Protein AF-A0A968NNK3-F1 (afdb_monomer)

Solvent-accessible surface area (backbone atoms only — not comparable to full-atom values): 19552 Å² total; per-residue (Å²): 144,83,96,78,86,86,84,76,64,91,47,61,48,75,51,93,44,88,44,56,94,57,36,50,65,54,52,54,59,21,48,76,66,76,40,70,51,42,51,40,62,39,56,88,63,54,73,69,54,42,48,52,38,50,62,58,55,70,72,47,100,70,55,71,49,21,30,34,39,34,16,79,36,53,31,55,74,68,54,50,52,56,44,57,78,73,51,76,62,65,39,44,46,30,34,25,42,41,42,57,57,74,83,49,64,84,70,52,89,74,54,83,96,64,49,76,40,84,52,66,64,54,43,38,59,76,67,69,44,90,82,79,95,48,69,58,58,56,59,72,68,37,78,62,58,41,77,44,82,58,62,56,88,54,44,70,60,53,36,60,67,40,44,78,66,62,75,50,103,64,78,34,36,37,38,30,56,32,70,50,64,48,59,70,58,50,41,70,50,39,66,87,34,25,34,33,42,35,48,59,26,77,48,31,84,76,48,65,14,49,28,42,37,27,70,40,93,56,49,48,75,68,54,56,49,51,54,45,55,62,46,44,74,23,20,47,68,44,83,47,62,67,91,46,48,36,53,43,40,15,42,57,47,46,33,62,58,58,52,51,52,49,33,52,53,46,15,50,53,34,34,78,72,70,40,59,64,73,59,16,44,51,52,27,47,51,51,53,53,53,50,53,50,49,42,68,75,69,67,54,56,69,69,55,57,53,51,77,68,40,51,90,92,33,72,52,47,58,51,48,52,51,40,60,74,67,40,47,69,56,55,55,54,50,50,27,52,52,40,17,54,50,38,56,61,70,46,108

Nearest PDB structures (foldseek):
  5uax-assembly1_E  TM=9.343E-01  e=3.136E-21  Homo sapiens
  5uax-assembly1_C  TM=8.216E-01  e=1.739E-21  Homo sapiens
  6xp0-assembly1_A-2  TM=8.115E-01  e=1.640E-21  Homo sapiens
  5bsh-assembly1_D  TM=7.660E-01  e=2.084E-22  Medicago truncatula
  6xp2-assembly1_A  TM=8.196E-01  e=2.787E-21  Homo sapiens

Mean predicted aligned error: 13.86 Å

Structure (mmCIF, N/CA/C/O backbone):
data_AF-A0A968NNK3-F1
#
_entry.id   AF-A0A968NNK3-F1
#
loop_
_atom_site.group_PDB
_atom_site.id
_atom_site.type_symbol
_atom_site.label_atom_id
_atom_site.label_alt_id
_atom_site.label_comp_id
_atom_site.label_asym_id
_atom_site.label_entity_id
_atom_site.label_seq_id
_atom_site.pdbx_PDB_ins_code
_atom_site.Cartn_x
_atom_site.Cartn_y
_atom_site.Cartn_z
_atom_site.occupancy
_atom_site.B_iso_or_equiv
_atom_site.auth_seq_id
_atom_site.auth_comp_id
_atom_site.auth_asym_id
_atom_site.auth_atom_id
_atom_site.pdbx_PDB_model_num
ATOM 1 N N . ILE A 1 1 ? 28.284 5.902 23.904 1.00 40.62 1 ILE A N 1
ATOM 2 C CA . ILE A 1 1 ? 29.354 6.919 23.773 1.00 40.62 1 ILE A CA 1
ATOM 3 C C . ILE A 1 1 ? 30.675 6.178 23.595 1.00 40.62 1 ILE A C 1
ATOM 5 O O . ILE A 1 1 ? 31.114 5.526 24.528 1.00 40.62 1 ILE A O 1
ATOM 9 N N . ASN A 1 2 ? 31.228 6.228 22.380 1.00 21.89 2 ASN A N 1
ATOM 10 C CA . ASN A 1 2 ? 32.635 5.996 22.031 1.00 21.89 2 ASN A CA 1
ATOM 11 C C . ASN A 1 2 ? 32.892 6.848 20.755 1.00 21.89 2 ASN A C 1
ATOM 13 O O . ASN A 1 2 ? 32.140 6.656 19.797 1.00 21.89 2 ASN A O 1
ATOM 17 N N . PRO A 1 3 ? 33.796 7.854 20.742 1.00 29.50 3 PRO A N 1
ATOM 18 C CA . PRO A 1 3 ? 33.755 8.966 19.783 1.00 29.50 3 PRO A CA 1
ATOM 19 C C . PRO A 1 3 ? 34.922 8.972 18.774 1.00 29.50 3 PRO A C 1
ATOM 21 O O . PRO A 1 3 ? 35.596 9.988 18.616 1.00 29.50 3 PRO A O 1
ATOM 24 N N . ALA A 1 4 ? 35.173 7.867 18.068 1.00 27.84 4 ALA A N 1
ATOM 25 C CA . ALA A 1 4 ? 36.221 7.829 17.047 1.00 27.84 4 ALA A CA 1
ATOM 26 C C . ALA A 1 4 ? 35.815 7.026 15.798 1.00 27.84 4 ALA A C 1
ATOM 28 O O . ALA A 1 4 ? 35.504 5.843 15.880 1.00 27.84 4 ALA A O 1
ATOM 29 N N . CYS A 1 5 ? 35.936 7.705 14.653 1.00 22.19 5 CYS A N 1
ATOM 30 C CA . CYS A 1 5 ? 35.804 7.277 13.253 1.00 22.19 5 CYS A CA 1
ATOM 31 C C . CYS A 1 5 ? 34.410 7.363 12.578 1.00 22.19 5 CYS A C 1
ATOM 33 O O . CYS A 1 5 ? 33.400 7.011 13.186 1.00 22.19 5 CYS A O 1
ATOM 35 N N . PRO A 1 6 ? 34.346 7.915 11.344 1.00 25.28 6 PRO A N 1
ATOM 36 C CA . PRO A 1 6 ? 33.222 8.708 10.866 1.00 25.28 6 PRO A CA 1
ATOM 37 C C . PRO A 1 6 ? 32.216 7.926 10.018 1.00 25.28 6 PRO A C 1
ATOM 39 O O . PRO A 1 6 ? 32.514 6.941 9.351 1.00 25.28 6 PRO A O 1
ATOM 42 N N . LYS A 1 7 ? 31.000 8.453 10.066 1.00 26.53 7 LYS A N 1
ATOM 43 C CA . LYS A 1 7 ? 29.799 8.052 9.346 1.00 26.53 7 LYS A CA 1
ATOM 44 C C . LYS A 1 7 ? 29.948 8.252 7.822 1.00 26.53 7 LYS A C 1
ATOM 46 O O . LYS A 1 7 ? 30.505 9.265 7.409 1.00 26.53 7 LYS A O 1
ATOM 51 N N . THR A 1 8 ? 29.329 7.334 7.061 1.00 27.94 8 THR A N 1
ATOM 52 C CA . THR A 1 8 ? 28.586 7.554 5.789 1.00 27.94 8 THR A CA 1
ATOM 53 C C . THR A 1 8 ? 29.369 7.883 4.499 1.00 27.94 8 THR A C 1
ATOM 55 O O . THR A 1 8 ? 29.891 8.982 4.409 1.00 27.94 8 THR A O 1
ATOM 58 N N . VAL A 1 9 ? 29.367 6.938 3.523 1.00 31.12 9 VAL A N 1
ATOM 59 C CA . VAL A 1 9 ? 29.905 6.929 2.125 1.00 31.12 9 VAL A CA 1
ATOM 60 C C . VAL A 1 9 ? 31.316 7.486 1.953 1.00 31.12 9 VAL A C 1
ATOM 62 O O . VAL A 1 9 ? 31.703 8.492 2.531 1.00 31.12 9 VAL A O 1
ATOM 65 N N . LYS A 1 10 ? 32.125 6.863 1.092 1.00 33.56 10 LYS A N 1
ATOM 66 C CA . LYS A 1 10 ? 33.311 7.538 0.548 1.00 33.56 10 LYS A CA 1
ATOM 67 C C . LYS A 1 10 ? 32.875 8.679 -0.394 1.00 33.56 10 LYS A C 1
ATOM 69 O O . LYS A 1 10 ? 33.258 8.714 -1.550 1.00 33.56 10 LYS A O 1
ATOM 74 N N . SER A 1 11 ? 32.136 9.663 0.123 1.00 37.84 11 SER A N 1
ATOM 75 C CA . SER A 1 11 ? 32.401 11.048 -0.216 1.00 37.84 11 SER A CA 1
ATOM 76 C C . SER A 1 11 ? 33.787 11.265 0.352 1.00 37.84 11 SER A C 1
ATOM 78 O O . SER A 1 11 ? 33.983 11.260 1.571 1.00 37.84 11 SER A O 1
ATOM 80 N N . SER A 1 12 ? 34.788 11.313 -0.505 1.00 39.72 12 SER A N 1
ATOM 81 C CA . SER A 1 12 ? 36.163 11.401 -0.042 1.00 39.72 12 SER A CA 1
ATOM 82 C C . SER A 1 12 ? 36.528 12.815 0.450 1.00 39.72 12 SER A C 1
ATOM 84 O O . SER A 1 12 ? 37.618 13.029 0.975 1.00 39.72 12 SER A O 1
ATOM 86 N N . GLY A 1 13 ? 35.528 13.700 0.543 1.00 39.19 13 GLY A N 1
ATOM 87 C CA . GLY A 1 13 ? 35.132 14.179 1.864 1.00 39.19 13 GLY A CA 1
ATOM 88 C C . GLY A 1 13 ? 33.863 15.032 1.894 1.00 39.19 13 GLY A C 1
ATOM 89 O O . GLY A 1 13 ? 33.482 15.708 0.942 1.00 39.19 13 GLY A O 1
ATOM 90 N N . LEU A 1 14 ? 33.167 14.942 3.024 1.00 41.00 14 LEU A N 1
ATOM 91 C CA . LEU A 1 14 ? 31.930 15.664 3.288 1.00 41.00 14 LEU A CA 1
ATOM 92 C C . LEU A 1 14 ? 32.297 17.014 3.912 1.00 41.00 14 LEU A C 1
ATOM 94 O O . LEU A 1 14 ? 32.758 17.075 5.057 1.00 41.00 14 LEU A O 1
ATOM 98 N N . ILE A 1 15 ? 32.130 18.102 3.163 1.00 49.56 15 ILE A N 1
ATOM 99 C CA . ILE A 1 15 ? 32.524 19.433 3.629 1.00 49.56 15 ILE A CA 1
ATOM 100 C C . ILE A 1 15 ? 31.329 20.097 4.314 1.00 49.56 15 ILE A C 1
ATOM 102 O O . ILE A 1 15 ? 30.439 20.667 3.689 1.00 49.56 15 ILE A O 1
ATOM 106 N N . TRP A 1 16 ? 31.319 20.030 5.645 1.00 46.62 16 TRP A N 1
ATOM 107 C CA . TRP A 1 16 ? 30.311 20.644 6.519 1.00 46.62 16 TRP A CA 1
ATOM 108 C C . TRP A 1 16 ? 30.547 22.141 6.730 1.00 46.62 16 TRP A C 1
ATOM 110 O O . TRP A 1 16 ? 30.654 22.616 7.863 1.00 46.62 16 TRP A O 1
ATOM 120 N N . GLN A 1 17 ? 30.710 22.904 5.658 1.00 51.09 17 GLN A N 1
ATOM 121 C CA . GLN A 1 17 ? 31.063 24.313 5.771 1.00 51.09 17 GLN A CA 1
ATOM 122 C C . GLN A 1 17 ? 30.188 25.136 4.836 1.00 51.09 17 GLN A C 1
ATOM 124 O O . GLN A 1 17 ? 29.740 24.651 3.811 1.00 51.09 17 GLN A O 1
ATOM 129 N N . THR A 1 18 ? 29.857 26.355 5.248 1.00 53.97 18 THR A N 1
ATOM 130 C CA . THR A 1 18 ? 28.818 27.172 4.605 1.00 53.97 18 THR A CA 1
ATOM 131 C C . THR A 1 18 ? 29.392 28.356 3.834 1.00 53.97 18 THR A C 1
ATOM 133 O O . THR A 1 18 ? 28.639 29.168 3.325 1.00 53.97 18 THR A O 1
ATOM 136 N N . THR A 1 19 ? 30.716 28.511 3.761 1.00 64.38 19 THR A N 1
ATOM 137 C CA . THR A 1 19 ? 31.353 29.649 3.082 1.00 64.38 19 THR A CA 1
ATOM 138 C C . THR A 1 19 ? 32.520 29.189 2.223 1.00 64.38 19 THR A C 1
ATOM 140 O O . THR A 1 19 ? 33.225 28.246 2.583 1.00 64.38 19 THR A O 1
ATOM 143 N N . ALA A 1 20 ? 32.770 29.891 1.118 1.00 68.69 20 ALA A N 1
ATOM 144 C CA . ALA A 1 20 ? 33.836 29.554 0.174 1.00 68.69 20 ALA A CA 1
ATOM 145 C C . ALA A 1 20 ? 35.222 29.519 0.837 1.00 68.69 20 ALA A C 1
ATOM 147 O O . ALA A 1 20 ? 35.984 28.581 0.628 1.00 68.69 20 ALA A O 1
ATOM 148 N N . ALA A 1 21 ? 35.495 30.473 1.735 1.00 75.31 21 ALA A N 1
ATOM 149 C CA . ALA A 1 21 ? 36.738 30.554 2.510 1.00 75.31 21 ALA A CA 1
ATOM 150 C C . ALA A 1 21 ? 37.025 29.310 3.368 1.00 75.31 21 ALA A C 1
ATOM 152 O O . ALA A 1 21 ? 38.157 29.091 3.787 1.00 75.31 21 ALA A O 1
ATOM 153 N N . LYS A 1 22 ? 35.990 28.523 3.664 1.00 74.38 22 LYS A N 1
ATOM 154 C CA . LYS A 1 22 ? 36.093 27.281 4.417 1.00 74.38 22 LYS A CA 1
ATOM 155 C C . LYS A 1 22 ? 36.071 26.080 3.457 1.00 74.38 22 LYS A C 1
ATOM 157 O O . LYS A 1 22 ? 36.968 25.246 3.515 1.00 74.38 22 LYS A O 1
ATOM 162 N N . ILE A 1 23 ? 35.113 26.046 2.523 1.00 77.81 23 ILE A N 1
ATOM 163 C CA . ILE A 1 23 ? 34.898 24.902 1.626 1.00 77.81 23 ILE A CA 1
ATOM 164 C C . ILE A 1 23 ? 36.066 24.668 0.664 1.00 77.81 23 ILE A C 1
ATOM 166 O O . ILE A 1 23 ? 36.483 23.527 0.490 1.00 77.81 23 ILE A O 1
ATOM 170 N N . ILE A 1 24 ? 36.591 25.724 0.040 1.00 84.38 24 ILE A N 1
ATOM 171 C CA . ILE A 1 24 ? 37.591 25.602 -1.030 1.00 84.38 24 ILE A CA 1
ATOM 172 C C . ILE A 1 24 ? 38.860 24.867 -0.558 1.00 84.38 24 ILE A C 1
ATOM 174 O O . ILE A 1 24 ? 39.210 23.873 -1.196 1.00 84.38 24 ILE A O 1
ATOM 178 N N . PRO A 1 25 ? 39.492 25.239 0.577 1.00 83.25 25 PRO A N 1
ATOM 179 C CA . PRO A 1 25 ? 40.659 24.515 1.088 1.00 83.25 25 PRO A CA 1
ATOM 180 C C . PRO A 1 25 ? 40.419 23.018 1.333 1.00 83.25 25 PRO A C 1
ATOM 182 O O . PRO A 1 25 ? 41.324 22.199 1.165 1.00 83.25 25 PRO A O 1
ATOM 185 N N . GLU A 1 26 ? 39.206 22.638 1.738 1.00 79.19 26 GLU A N 1
ATOM 186 C CA . GLU A 1 26 ? 38.859 21.232 1.946 1.00 79.19 26 GLU A CA 1
ATOM 187 C C . GLU A 1 26 ? 38.667 20.494 0.613 1.00 79.19 26 GLU A C 1
ATOM 189 O O . GLU A 1 26 ? 39.157 19.372 0.486 1.00 79.19 26 GLU A O 1
ATOM 194 N N . ILE A 1 27 ? 38.053 21.121 -0.403 1.00 80.38 27 ILE A N 1
ATOM 195 C CA . ILE A 1 27 ? 37.960 20.540 -1.756 1.00 80.38 27 ILE A CA 1
ATOM 196 C C . ILE A 1 27 ? 39.362 20.323 -2.331 1.00 80.38 27 ILE A C 1
ATOM 198 O O . ILE A 1 27 ? 39.657 19.234 -2.811 1.00 80.38 27 ILE A O 1
ATOM 202 N N . GLU A 1 28 ? 40.254 21.310 -2.238 1.00 84.94 28 GLU A N 1
ATOM 203 C CA . GLU A 1 28 ? 41.634 21.202 -2.735 1.00 84.94 28 GLU A CA 1
ATOM 204 C C . GLU A 1 28 ? 42.403 20.061 -2.054 1.00 84.94 28 GLU A C 1
ATOM 206 O O . GLU A 1 28 ? 43.077 19.262 -2.708 1.00 84.94 28 GLU A O 1
ATOM 211 N N . LYS A 1 29 ? 42.250 19.924 -0.734 1.00 81.06 29 LYS A N 1
ATOM 212 C CA . LYS A 1 29 ? 42.847 18.830 0.041 1.00 81.06 29 LYS A CA 1
ATOM 213 C C . LYS A 1 29 ? 42.298 17.458 -0.351 1.00 81.06 29 LYS A C 1
ATOM 215 O O . LYS A 1 29 ? 43.014 16.463 -0.248 1.00 81.06 29 LYS A O 1
ATOM 220 N N . MET A 1 30 ? 41.031 17.389 -0.742 1.00 77.44 30 MET A N 1
ATOM 221 C CA . MET A 1 30 ? 40.383 16.164 -1.208 1.00 77.44 30 MET A CA 1
ATOM 222 C C . MET A 1 30 ? 40.789 15.838 -2.648 1.00 77.44 30 MET A C 1
ATOM 224 O O . MET A 1 30 ? 41.120 14.692 -2.936 1.00 77.44 30 MET A O 1
ATOM 228 N N . LEU A 1 31 ? 40.889 16.830 -3.532 1.00 77.75 31 LEU A N 1
ATOM 229 C CA . LEU A 1 31 ? 41.445 16.653 -4.877 1.00 77.75 31 LEU A CA 1
ATOM 230 C C . LEU A 1 31 ? 42.868 16.080 -4.824 1.00 77.75 31 LEU A C 1
ATOM 232 O O . LEU A 1 31 ? 43.176 15.147 -5.556 1.00 77.75 31 LEU A O 1
ATOM 236 N N . ALA A 1 32 ? 43.698 16.533 -3.878 1.00 80.75 32 ALA A N 1
ATOM 237 C CA . ALA A 1 32 ? 45.035 15.978 -3.639 1.00 80.75 32 ALA A CA 1
ATOM 238 C C . ALA A 1 32 ? 45.048 14.513 -3.138 1.00 80.75 32 ALA A C 1
ATOM 240 O O . ALA A 1 32 ? 46.116 13.923 -2.984 1.00 80.75 32 ALA A O 1
ATOM 241 N N . LYS A 1 33 ? 43.876 13.935 -2.845 1.00 76.31 33 LYS A N 1
ATOM 242 C CA . LYS A 1 33 ? 43.663 12.536 -2.440 1.00 76.31 33 LYS A CA 1
ATOM 243 C C . LYS A 1 33 ? 42.840 11.751 -3.469 1.00 76.31 33 LYS A C 1
ATOM 245 O O . LYS A 1 33 ? 42.176 10.787 -3.093 1.00 76.31 33 LYS A O 1
ATOM 250 N N . ASP A 1 34 ? 42.834 12.200 -4.724 1.00 74.19 34 ASP A N 1
ATOM 251 C CA . ASP A 1 34 ? 42.139 11.564 -5.852 1.00 74.19 34 ASP A CA 1
ATOM 252 C C . ASP A 1 34 ? 40.612 11.451 -5.669 1.00 74.19 34 ASP A C 1
ATOM 254 O O . ASP A 1 34 ? 39.960 10.532 -6.163 1.00 74.19 34 ASP A O 1
ATOM 258 N N . CYS A 1 35 ? 40.015 12.395 -4.937 1.00 66.94 35 CYS A N 1
ATOM 259 C CA . CYS A 1 35 ? 38.564 12.480 -4.782 1.00 66.94 35 CYS A CA 1
ATOM 260 C C . CYS A 1 35 ? 37.926 13.050 -6.051 1.00 66.94 35 CYS A C 1
ATOM 262 O O . CYS A 1 35 ? 38.332 14.116 -6.507 1.00 66.94 35 CYS A O 1
ATOM 264 N N . THR A 1 36 ? 36.895 12.386 -6.574 1.00 68.88 36 THR A N 1
ATOM 265 C CA . THR A 1 36 ? 36.268 12.767 -7.851 1.00 68.88 36 THR A CA 1
ATOM 266 C C . THR A 1 36 ? 34.863 13.346 -7.717 1.00 68.88 36 THR A C 1
ATOM 268 O O . THR A 1 36 ? 34.407 13.991 -8.654 1.00 68.88 36 THR A O 1
ATOM 271 N N . VAL A 1 37 ? 34.185 13.159 -6.577 1.00 73.50 37 VAL A N 1
ATOM 272 C CA . VAL A 1 37 ? 32.818 13.655 -6.333 1.00 73.50 37 VAL A CA 1
ATOM 273 C C . VAL A 1 37 ? 32.740 14.400 -5.001 1.00 73.50 37 VAL A C 1
ATOM 275 O O . VAL A 1 37 ? 33.250 13.932 -3.979 1.00 73.50 37 VAL A O 1
ATOM 278 N N . PHE A 1 38 ? 32.068 15.553 -5.006 1.00 77.25 38 PHE A N 1
ATOM 279 C CA . PHE A 1 38 ? 31.980 16.475 -3.876 1.00 77.25 38 PHE A CA 1
ATOM 280 C C . PHE A 1 38 ? 30.526 16.776 -3.527 1.00 77.25 38 PHE A C 1
ATOM 282 O O . PHE A 1 38 ? 29.784 17.313 -4.346 1.00 77.25 38 PHE A O 1
ATOM 289 N N . LYS A 1 39 ? 30.126 16.476 -2.287 1.00 79.06 39 LYS A N 1
ATOM 290 C CA . LYS A 1 39 ? 28.801 16.823 -1.757 1.00 79.06 39 LYS A CA 1
ATOM 291 C C . LYS A 1 39 ? 28.866 18.152 -1.014 1.00 79.06 39 LYS A C 1
ATOM 293 O O . LYS A 1 39 ? 29.615 18.289 -0.044 1.00 79.06 39 LYS A O 1
ATOM 298 N N . ILE A 1 40 ? 28.080 19.122 -1.471 1.00 80.81 40 ILE A N 1
ATOM 299 C CA . ILE A 1 40 ? 28.128 20.516 -1.029 1.00 80.81 40 ILE A CA 1
ATOM 300 C C . ILE A 1 40 ? 26.757 20.917 -0.510 1.00 80.81 40 ILE A C 1
ATOM 302 O O . ILE A 1 40 ? 25.752 20.782 -1.204 1.00 80.81 40 ILE A O 1
ATOM 306 N N . LYS A 1 41 ? 26.726 21.423 0.725 1.00 75.69 41 LYS A N 1
ATOM 307 C CA . LYS A 1 41 ? 25.497 21.943 1.320 1.00 75.69 41 LYS A CA 1
ATOM 308 C C . LYS A 1 41 ? 25.229 23.359 0.844 1.00 75.69 41 LYS A C 1
ATOM 310 O O . LYS A 1 41 ? 26.075 24.234 1.011 1.00 75.69 41 LYS A O 1
ATOM 315 N N . ILE A 1 42 ? 24.024 23.573 0.349 1.00 76.19 42 ILE A N 1
ATOM 316 C CA . ILE A 1 42 ? 23.479 24.872 -0.055 1.00 76.19 42 ILE A CA 1
ATOM 317 C C . ILE A 1 42 ? 22.207 25.145 0.749 1.00 76.19 42 ILE A C 1
ATOM 319 O O . ILE A 1 42 ? 21.718 24.269 1.469 1.00 76.19 42 ILE A O 1
ATOM 323 N N . GLY A 1 43 ? 21.689 26.371 0.707 1.00 70.81 43 GLY A N 1
ATOM 324 C CA . GLY A 1 43 ? 20.381 26.648 1.290 1.00 70.81 43 GLY A CA 1
ATOM 325 C C . GLY A 1 43 ? 20.354 26.986 2.773 1.00 70.81 43 GLY A C 1
ATOM 326 O O . GLY A 1 43 ? 19.293 27.168 3.371 1.00 70.81 43 GLY A O 1
ATOM 327 N N . ARG A 1 44 ? 21.532 27.074 3.393 1.00 66.81 44 ARG A N 1
ATOM 328 C CA . ARG A 1 44 ? 21.697 27.595 4.760 1.00 66.81 44 ARG A CA 1
ATOM 329 C C . ARG A 1 44 ? 21.922 29.106 4.794 1.00 66.81 44 ARG A C 1
ATOM 331 O O . ARG A 1 44 ? 21.996 29.679 5.879 1.00 66.81 44 ARG A O 1
ATOM 338 N N . GLN A 1 45 ? 22.084 29.718 3.627 1.00 69.00 45 GLN A N 1
ATOM 339 C CA . GLN A 1 45 ? 22.363 31.133 3.419 1.00 69.00 45 GLN A CA 1
ATOM 340 C C . GLN A 1 45 ? 21.337 31.727 2.451 1.00 69.00 45 GLN A C 1
ATOM 342 O O . GLN A 1 45 ? 20.295 31.125 2.184 1.00 69.00 45 GLN A O 1
ATOM 347 N N . SER A 1 46 ? 21.588 32.936 1.955 1.00 82.38 46 SER A N 1
ATOM 348 C CA . SER A 1 46 ? 20.786 33.478 0.867 1.00 82.38 46 SER A CA 1
ATOM 349 C C . SER A 1 46 ? 21.094 32.760 -0.452 1.00 82.38 46 SER A C 1
ATOM 351 O O . SER A 1 46 ? 22.232 32.388 -0.725 1.00 82.38 46 SER A O 1
ATOM 353 N N . LEU A 1 47 ? 20.090 32.658 -1.329 1.00 83.31 47 LEU A N 1
ATOM 354 C CA . LEU A 1 47 ? 20.245 32.120 -2.688 1.00 83.31 47 LEU A CA 1
ATOM 355 C C . LEU A 1 47 ? 21.419 32.767 -3.449 1.00 83.31 47 LEU A C 1
ATOM 357 O O . LEU A 1 47 ? 22.134 32.103 -4.193 1.00 83.31 47 LEU A O 1
ATOM 361 N N . ARG A 1 48 ? 21.638 34.072 -3.243 1.00 87.25 48 ARG A N 1
ATOM 362 C CA . ARG A 1 48 ? 22.751 34.816 -3.844 1.00 87.25 48 ARG A CA 1
ATOM 363 C C . ARG A 1 48 ? 24.109 34.289 -3.377 1.00 87.25 48 ARG A C 1
ATOM 365 O O . ARG A 1 48 ? 25.027 34.197 -4.185 1.00 87.25 48 ARG A O 1
ATOM 372 N N . GLU A 1 49 ? 24.237 33.981 -2.092 1.00 84.31 49 GLU A N 1
ATOM 373 C CA . GLU A 1 49 ? 25.467 33.435 -1.520 1.00 84.31 49 GLU A CA 1
ATOM 374 C C . GLU A 1 49 ? 25.704 31.996 -1.981 1.00 84.31 49 GLU A C 1
ATOM 376 O O . GLU A 1 49 ? 26.836 31.663 -2.311 1.00 84.31 49 GLU A O 1
ATOM 381 N N . ASP A 1 50 ? 24.653 31.181 -2.101 1.00 86.06 50 ASP A N 1
ATOM 382 C CA . ASP A 1 50 ? 24.762 29.818 -2.634 1.00 86.06 50 ASP A CA 1
ATOM 383 C C . ASP A 1 50 ? 25.234 29.815 -4.104 1.00 86.06 50 ASP A C 1
ATOM 385 O O . ASP A 1 50 ? 26.108 29.029 -4.478 1.00 86.06 50 ASP A O 1
ATOM 389 N N . ILE A 1 51 ? 24.706 30.720 -4.942 1.00 89.00 51 ILE A N 1
ATOM 390 C CA . ILE A 1 51 ? 25.140 30.884 -6.345 1.00 89.00 51 ILE A CA 1
ATOM 391 C C . ILE A 1 51 ? 26.610 31.308 -6.409 1.00 89.00 51 ILE A C 1
ATOM 393 O O . ILE A 1 51 ? 27.388 30.771 -7.199 1.00 89.00 51 ILE A O 1
ATOM 397 N N . GLU A 1 52 ? 26.999 32.285 -5.592 1.00 88.81 52 GLU A N 1
ATOM 398 C CA . GLU A 1 52 ? 28.370 32.791 -5.569 1.00 88.81 52 GLU A CA 1
ATOM 399 C C . GLU A 1 52 ? 29.352 31.727 -5.063 1.00 88.81 52 GLU A C 1
ATOM 401 O O . GLU A 1 52 ? 30.420 31.540 -5.642 1.00 88.81 52 GLU A O 1
ATOM 406 N N . LEU A 1 53 ? 28.958 30.966 -4.041 1.00 86.69 53 LEU A N 1
ATOM 407 C CA . LEU A 1 53 ? 29.707 29.822 -3.543 1.00 86.69 53 LEU A CA 1
ATOM 408 C C . LEU A 1 53 ? 29.949 28.797 -4.657 1.00 86.69 53 LEU A C 1
ATOM 410 O O . LEU A 1 53 ? 31.098 28.424 -4.898 1.00 86.69 53 LEU A O 1
ATOM 414 N N . PHE A 1 54 ? 28.896 28.391 -5.373 1.00 89.56 54 PHE A N 1
ATOM 415 C CA . PHE A 1 54 ? 29.015 27.433 -6.473 1.00 89.56 54 PHE A CA 1
ATOM 416 C C . PHE A 1 54 ? 29.954 27.937 -7.575 1.00 89.56 54 PHE A C 1
ATOM 418 O O . PHE A 1 54 ? 30.854 27.214 -8.000 1.00 89.56 54 PHE A O 1
ATOM 425 N N . ARG A 1 55 ? 29.820 29.207 -7.982 1.00 91.25 55 ARG A N 1
ATOM 426 C CA . ARG A 1 55 ? 30.695 29.839 -8.987 1.00 91.25 55 ARG A CA 1
ATOM 427 C C . ARG A 1 55 ? 32.162 29.861 -8.582 1.00 91.25 55 ARG A C 1
ATOM 429 O O . ARG A 1 55 ? 33.029 29.815 -9.451 1.00 91.25 55 ARG A O 1
ATOM 436 N N . GLN A 1 56 ? 32.453 29.970 -7.291 1.00 89.75 56 GLN A N 1
ATOM 437 C CA . GLN A 1 56 ? 33.825 29.914 -6.796 1.00 89.75 56 GLN A CA 1
ATOM 438 C C . GLN A 1 56 ? 34.358 28.479 -6.768 1.00 89.75 56 GLN A C 1
ATOM 440 O O . GLN A 1 56 ? 35.516 28.268 -7.115 1.00 89.75 56 GLN A O 1
ATOM 445 N N . ILE A 1 57 ? 33.520 27.497 -6.427 1.00 88.69 57 ILE A N 1
ATOM 446 C CA . ILE A 1 57 ? 33.892 26.075 -6.412 1.00 88.69 57 ILE A CA 1
ATOM 447 C C . ILE A 1 57 ? 34.247 25.570 -7.814 1.00 88.69 57 ILE A C 1
ATOM 449 O O . ILE A 1 57 ? 35.284 24.936 -7.975 1.00 88.69 57 ILE A O 1
ATOM 453 N N . ILE A 1 58 ? 33.450 25.888 -8.839 1.00 90.62 58 ILE A N 1
ATOM 454 C CA . ILE A 1 58 ? 33.695 25.406 -10.214 1.00 90.62 58 ILE A CA 1
ATOM 455 C C . ILE A 1 58 ? 34.942 26.014 -10.881 1.00 90.62 58 ILE A C 1
ATOM 457 O O . ILE A 1 58 ? 35.284 25.642 -11.997 1.00 90.62 58 ILE A O 1
ATOM 461 N N . ARG A 1 59 ? 35.640 26.950 -10.219 1.00 91.56 59 ARG A N 1
ATOM 462 C CA . ARG A 1 59 ? 36.966 27.427 -10.660 1.00 91.56 59 ARG A CA 1
ATOM 463 C C . ARG A 1 59 ? 38.092 26.464 -10.285 1.00 91.56 59 ARG A C 1
ATOM 465 O O . ARG A 1 59 ? 39.205 26.621 -10.781 1.00 91.56 59 ARG A O 1
ATOM 472 N N . LEU A 1 60 ? 37.824 25.512 -9.394 1.00 88.19 60 LEU A N 1
ATOM 473 C CA . LEU A 1 60 ? 38.743 24.429 -9.058 1.00 88.19 60 LEU A CA 1
ATOM 474 C C . LEU A 1 60 ? 38.797 23.412 -10.212 1.00 88.19 60 LEU A C 1
ATOM 476 O O . LEU A 1 60 ? 37.855 23.342 -11.003 1.00 88.19 60 LEU A O 1
ATOM 480 N N . PRO A 1 61 ? 39.876 22.615 -10.332 1.00 88.75 61 PRO A N 1
ATOM 481 C CA . PRO A 1 61 ? 40.039 21.647 -11.417 1.00 88.75 61 PRO A CA 1
ATOM 482 C C . PRO A 1 61 ? 39.151 20.408 -11.198 1.00 88.75 61 PRO A C 1
ATOM 484 O O . PRO A 1 61 ? 39.632 19.322 -10.885 1.00 88.75 61 PRO A O 1
ATOM 487 N N . LEU A 1 62 ? 37.839 20.595 -11.322 1.00 84.81 62 LEU A N 1
ATOM 488 C CA . LEU A 1 62 ? 36.810 19.576 -11.143 1.00 84.81 62 LEU A CA 1
ATOM 489 C C . LEU A 1 62 ? 36.454 18.918 -12.482 1.00 84.81 62 LEU A C 1
ATOM 491 O O . LEU A 1 62 ? 36.493 19.560 -13.533 1.00 84.81 62 LEU A O 1
ATOM 495 N N . ALA A 1 63 ? 36.082 17.639 -12.442 1.00 79.12 63 ALA A N 1
ATOM 496 C CA . ALA A 1 63 ? 35.516 16.954 -13.601 1.00 79.12 63 ALA A CA 1
ATOM 497 C C . ALA A 1 63 ? 34.062 17.415 -13.852 1.00 79.12 63 ALA A C 1
ATOM 499 O O . ALA A 1 63 ? 33.398 17.877 -12.924 1.00 79.12 63 ALA A O 1
ATOM 500 N N . PRO A 1 64 ? 33.524 17.278 -15.075 1.00 79.06 64 PRO A N 1
ATOM 501 C CA . PRO A 1 64 ? 32.083 17.398 -15.296 1.00 79.06 64 PRO A CA 1
ATOM 502 C C . PRO A 1 64 ? 31.302 16.410 -14.415 1.00 79.06 64 PRO A C 1
ATOM 504 O O . PRO A 1 64 ? 31.807 15.331 -14.102 1.00 79.06 64 PRO A O 1
ATOM 507 N N . ASN A 1 65 ? 30.071 16.759 -14.038 1.00 75.19 65 ASN A N 1
ATOM 508 C CA . ASN A 1 65 ? 29.186 15.945 -13.194 1.00 75.19 65 ASN A CA 1
ATOM 509 C C . ASN A 1 65 ? 29.840 15.472 -11.878 1.00 75.19 65 ASN A C 1
ATOM 511 O O . ASN A 1 65 ? 29.650 14.335 -11.451 1.00 75.19 65 ASN A O 1
ATOM 515 N N . SER A 1 66 ? 30.631 16.325 -11.224 1.00 78.12 66 SER A N 1
ATOM 516 C CA . SER A 1 66 ? 31.366 15.965 -10.004 1.00 78.12 66 SER A CA 1
ATOM 517 C C . SER A 1 66 ? 30.770 16.539 -8.717 1.00 78.12 66 SER A C 1
ATOM 519 O O . SER A 1 66 ? 31.323 16.309 -7.642 1.00 78.12 66 SER A O 1
ATOM 521 N N . ILE A 1 67 ? 29.709 17.348 -8.788 1.00 84.12 67 ILE A N 1
ATOM 522 C CA . ILE A 1 67 ? 29.160 18.062 -7.626 1.00 84.12 67 ILE A CA 1
ATOM 523 C C . ILE A 1 67 ? 27.746 17.582 -7.307 1.00 84.12 67 ILE A C 1
ATOM 525 O O . ILE A 1 67 ? 26.841 17.696 -8.128 1.00 84.12 67 ILE A O 1
ATOM 529 N N . VAL A 1 68 ? 27.542 17.126 -6.073 1.00 82.19 68 VAL A N 1
ATOM 530 C CA . VAL A 1 68 ? 26.221 16.865 -5.492 1.00 82.19 68 VAL A CA 1
ATOM 531 C C . VAL A 1 68 ? 25.806 18.060 -4.641 1.00 82.19 68 VAL A C 1
ATOM 533 O O . VAL A 1 68 ? 26.550 18.492 -3.758 1.00 82.19 68 VAL A O 1
ATOM 536 N N . LEU A 1 69 ? 24.612 18.587 -4.895 1.00 83.69 69 LEU A N 1
ATOM 537 C CA . LEU A 1 69 ? 24.081 19.789 -4.258 1.00 83.69 69 LEU A CA 1
ATOM 538 C C . LEU A 1 69 ? 22.974 19.444 -3.252 1.00 83.69 69 LEU A C 1
ATOM 540 O O . LEU A 1 69 ? 21.832 19.230 -3.639 1.00 83.69 69 LEU A O 1
ATOM 544 N N . ASP A 1 70 ? 23.311 19.408 -1.959 1.00 80.19 70 ASP A N 1
ATOM 545 C CA . ASP A 1 70 ? 22.386 19.107 -0.852 1.00 80.19 70 ASP A CA 1
ATOM 546 C C . ASP A 1 70 ? 21.710 20.388 -0.357 1.00 80.19 70 ASP A C 1
ATOM 548 O O . ASP A 1 70 ? 22.314 21.190 0.366 1.00 80.19 70 ASP A O 1
ATOM 552 N N . GLY A 1 71 ? 20.454 20.584 -0.764 1.00 73.56 71 GLY A N 1
ATOM 553 C CA . GLY A 1 71 ? 19.667 21.759 -0.404 1.00 73.56 71 GLY A CA 1
ATOM 554 C C . GLY A 1 71 ? 18.913 21.638 0.916 1.00 73.56 71 GLY A C 1
ATOM 555 O O . GLY A 1 71 ? 18.321 22.626 1.343 1.00 73.56 71 GLY A O 1
ATOM 556 N N . ASN A 1 72 ? 18.920 20.487 1.599 1.00 73.31 72 ASN A N 1
ATOM 557 C CA . ASN A 1 72 ? 18.320 20.324 2.930 1.00 73.31 72 ASN A CA 1
ATOM 558 C C . ASN A 1 72 ? 16.909 20.956 3.059 1.00 73.31 72 ASN A C 1
ATOM 560 O O . ASN A 1 72 ? 16.578 21.597 4.062 1.00 73.31 72 ASN A O 1
ATOM 564 N N . ARG A 1 73 ? 16.087 20.814 2.014 1.00 69.81 73 ARG A N 1
ATOM 565 C CA . ARG A 1 73 ? 14.685 21.256 1.931 1.00 69.81 73 ARG A CA 1
ATOM 566 C C . ARG A 1 73 ? 14.476 22.756 2.149 1.00 69.81 73 ARG A C 1
ATOM 568 O O . ARG A 1 73 ? 13.479 23.189 2.731 1.00 69.81 73 ARG A O 1
ATOM 575 N N . CYS A 1 74 ? 15.442 23.568 1.740 1.00 72.88 74 CYS A N 1
ATOM 576 C CA . CYS A 1 74 ? 15.445 24.996 2.046 1.00 72.88 74 CYS A CA 1
ATOM 577 C C . CYS A 1 74 ? 14.686 25.860 1.028 1.00 72.88 74 CYS A C 1
ATOM 579 O O . CYS A 1 74 ? 14.162 26.910 1.416 1.00 72.88 74 CYS A O 1
ATOM 581 N N . TRP A 1 75 ? 14.641 25.444 -0.242 1.00 75.94 75 TRP A N 1
ATOM 582 C CA . TRP A 1 75 ? 14.256 26.306 -1.352 1.00 75.94 75 TRP A CA 1
ATOM 583 C C . TRP A 1 75 ? 12.821 26.060 -1.799 1.00 75.94 75 TRP A C 1
ATOM 585 O O . TRP A 1 75 ? 12.291 24.952 -1.736 1.00 75.94 75 TRP A O 1
ATOM 595 N N . GLU A 1 76 ? 12.197 27.121 -2.289 1.00 81.50 76 GLU A N 1
ATOM 596 C CA . GLU A 1 76 ? 10.986 27.049 -3.098 1.00 81.50 76 GLU A CA 1
ATOM 597 C C . GLU A 1 76 ? 11.352 26.793 -4.572 1.00 81.50 76 GLU A C 1
ATOM 599 O O . GLU A 1 76 ? 12.479 27.054 -5.006 1.00 81.50 76 GLU A O 1
ATOM 604 N N . GLN A 1 77 ? 10.393 26.324 -5.376 1.00 77.38 77 GLN A N 1
ATOM 605 C CA . GLN A 1 77 ? 10.626 25.969 -6.786 1.00 77.38 77 GLN A CA 1
ATOM 606 C C . GLN A 1 77 ? 11.275 27.105 -7.602 1.00 77.38 77 GLN A C 1
ATOM 608 O O . GLN A 1 77 ? 12.175 26.858 -8.403 1.00 77.38 77 GLN A O 1
ATOM 613 N N . GLU A 1 78 ? 10.857 28.355 -7.388 1.00 81.50 78 GLU A N 1
ATOM 614 C CA . GLU A 1 78 ? 11.416 29.520 -8.089 1.00 81.50 78 GLU A CA 1
ATOM 615 C C . GLU A 1 78 ? 12.872 29.808 -7.704 1.00 81.50 78 GLU A C 1
ATOM 617 O O . GLU A 1 78 ? 13.659 30.235 -8.544 1.00 81.50 78 GLU A O 1
ATOM 622 N N . GLN A 1 79 ? 13.269 29.521 -6.463 1.00 84.00 79 GLN A N 1
ATOM 623 C CA . GLN A 1 79 ? 14.654 29.700 -6.022 1.00 84.00 79 GLN A CA 1
ATOM 624 C C . GLN A 1 79 ? 15.573 28.661 -6.667 1.00 84.00 79 GLN A C 1
ATOM 626 O O . GLN A 1 79 ? 16.661 29.008 -7.120 1.00 84.00 79 GLN A O 1
ATOM 631 N N . LEU A 1 80 ? 15.108 27.415 -6.787 1.00 82.19 80 LEU A N 1
ATOM 632 C CA . LEU A 1 80 ? 15.829 26.367 -7.508 1.00 82.19 80 LEU A CA 1
ATOM 633 C C . LEU A 1 80 ? 16.003 26.722 -8.994 1.00 82.19 80 LEU A C 1
ATOM 635 O O . LEU A 1 80 ? 17.109 26.622 -9.518 1.00 82.19 80 LEU A O 1
ATOM 639 N N . LYS A 1 81 ? 14.948 27.210 -9.663 1.00 81.75 81 LYS A N 1
ATOM 640 C CA . LYS A 1 81 ? 15.037 27.690 -11.056 1.00 81.75 81 LYS A CA 1
ATOM 641 C C . LYS A 1 81 ? 16.047 28.823 -11.210 1.00 81.75 81 LYS A C 1
ATOM 643 O O . LYS A 1 81 ? 16.855 28.814 -12.133 1.00 81.75 81 LYS A O 1
ATOM 648 N N . GLN A 1 82 ? 16.005 29.795 -10.302 1.00 85.12 82 GLN A N 1
ATOM 649 C CA . GLN A 1 82 ? 16.936 30.920 -10.302 1.00 85.12 82 GLN A CA 1
ATOM 650 C C . GLN A 1 82 ? 18.377 30.482 -10.052 1.00 85.12 82 GLN A C 1
ATOM 652 O O . GLN A 1 82 ? 19.278 31.073 -10.643 1.00 85.12 82 GLN A O 1
ATOM 657 N N . PHE A 1 83 ? 18.599 29.482 -9.195 1.00 87.50 83 PHE A N 1
ATOM 658 C CA . PHE A 1 83 ? 19.919 28.899 -8.979 1.00 87.50 83 PHE A CA 1
ATOM 659 C C . PHE A 1 83 ? 20.429 28.260 -10.270 1.00 87.50 83 PHE A C 1
ATOM 661 O O . PHE A 1 83 ? 21.452 28.686 -10.797 1.00 87.50 83 PHE A O 1
ATOM 668 N N . VAL A 1 84 ? 19.668 27.304 -10.813 1.00 82.88 84 VAL A N 1
ATOM 669 C CA . VAL A 1 84 ? 20.009 26.546 -12.026 1.00 82.88 84 VAL A CA 1
ATOM 670 C C . VAL A 1 84 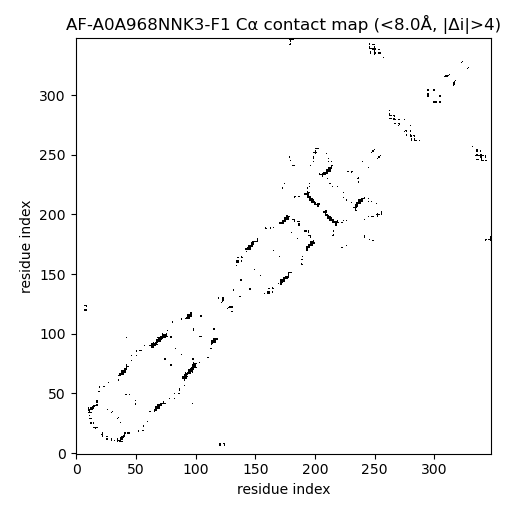? 20.280 27.469 -13.214 1.00 82.88 84 VAL A C 1
ATOM 672 O O . VAL A 1 84 ? 21.281 27.301 -13.898 1.00 82.88 84 VAL A O 1
ATOM 675 N N . GLY A 1 85 ? 19.455 28.498 -13.424 1.00 83.50 85 GLY A N 1
ATOM 676 C CA . GLY A 1 85 ? 19.639 29.452 -14.523 1.00 83.50 85 GLY A CA 1
ATOM 677 C C . GLY A 1 85 ? 20.860 30.373 -14.390 1.00 83.50 85 GLY A C 1
ATOM 678 O O . GLY A 1 85 ? 21.138 31.147 -15.302 1.00 83.50 85 GLY A O 1
ATOM 679 N N . GLN A 1 86 ? 21.571 30.342 -13.261 1.00 87.19 86 GLN A N 1
ATOM 680 C CA . GLN A 1 86 ? 22.692 31.241 -12.963 1.00 87.19 86 GLN A CA 1
ATOM 681 C C . GLN A 1 86 ? 24.017 30.522 -12.697 1.00 87.19 86 GLN A C 1
ATOM 683 O O . GLN A 1 86 ? 25.034 31.194 -12.460 1.00 87.19 86 GLN A O 1
ATOM 688 N N . VAL A 1 87 ? 24.014 29.193 -12.729 1.00 86.19 87 VAL A N 1
ATOM 689 C CA . VAL A 1 87 ? 25.187 28.345 -12.522 1.00 86.19 87 VAL A CA 1
ATOM 690 C C . VAL A 1 87 ? 25.416 27.458 -13.740 1.00 86.19 87 VAL A C 1
ATOM 692 O O . VAL A 1 87 ? 24.505 27.250 -14.533 1.00 86.19 87 VAL A O 1
ATOM 695 N N . ASP A 1 88 ? 26.636 26.950 -13.902 1.00 85.44 88 ASP A N 1
ATOM 696 C CA . ASP A 1 88 ? 26.938 26.001 -14.973 1.00 85.44 88 ASP A CA 1
ATOM 697 C C . ASP A 1 88 ? 26.461 24.592 -14.570 1.00 85.44 88 ASP A C 1
ATOM 699 O O . ASP A 1 88 ? 27.015 24.017 -13.623 1.00 85.44 88 ASP A O 1
ATOM 703 N N . PRO A 1 89 ? 25.444 24.025 -15.246 1.00 79.50 89 PRO A N 1
ATOM 704 C CA . PRO A 1 89 ? 24.899 22.722 -14.892 1.00 79.50 89 PRO A CA 1
ATOM 705 C C . PRO A 1 89 ? 25.853 21.564 -15.202 1.00 79.50 89 PRO A C 1
ATOM 707 O O . PRO A 1 89 ? 25.704 20.507 -14.603 1.00 79.50 89 PRO A O 1
ATOM 710 N N . ASN A 1 90 ? 26.864 21.749 -16.061 1.00 81.00 90 ASN A N 1
ATOM 711 C CA . ASN A 1 90 ? 27.765 20.669 -16.486 1.00 81.00 90 ASN A CA 1
ATOM 712 C C . ASN A 1 90 ? 28.622 20.091 -15.351 1.00 81.00 90 ASN A C 1
ATOM 714 O O . ASN A 1 90 ? 29.199 19.015 -15.494 1.00 81.00 90 ASN A O 1
ATOM 718 N N . TYR A 1 91 ? 28.744 20.806 -14.234 1.00 83.31 91 TYR A N 1
ATOM 719 C CA . TYR A 1 91 ? 29.459 20.340 -13.044 1.00 83.31 91 TYR A CA 1
ATOM 720 C C . TYR A 1 91 ? 28.532 19.677 -12.019 1.00 83.31 91 TYR A C 1
ATOM 722 O O . TYR A 1 91 ? 29.017 19.059 -11.070 1.00 83.31 91 TYR A O 1
ATOM 730 N N . ILE A 1 92 ? 27.213 19.798 -12.190 1.00 83.00 92 ILE A N 1
ATOM 731 C CA . ILE A 1 92 ? 26.208 19.288 -11.258 1.00 83.00 92 ILE A CA 1
ATOM 732 C C . ILE A 1 92 ? 25.876 17.846 -11.632 1.00 83.00 92 ILE A C 1
ATOM 734 O O . ILE A 1 92 ? 25.344 17.579 -12.701 1.00 83.00 92 ILE A O 1
ATOM 738 N N . LEU A 1 93 ? 26.150 16.921 -10.717 1.00 75.50 93 LEU A N 1
ATOM 739 C CA . LEU A 1 93 ? 25.749 15.524 -10.840 1.00 75.50 93 LEU A CA 1
ATOM 740 C C . LEU A 1 93 ? 24.246 15.364 -10.556 1.00 75.50 93 LEU A C 1
ATOM 742 O O . LEU A 1 93 ? 23.509 14.846 -11.392 1.00 75.50 93 LEU A O 1
ATOM 746 N N . TYR A 1 94 ? 23.787 15.845 -9.394 1.00 73.00 94 TYR A N 1
ATOM 747 C CA . TYR A 1 94 ? 22.368 15.957 -9.037 1.00 73.00 94 TYR A CA 1
ATOM 748 C C . TYR A 1 94 ? 22.135 16.931 -7.869 1.00 73.00 94 TYR A C 1
ATOM 750 O O . TYR A 1 94 ? 23.057 17.266 -7.116 1.00 73.00 94 TYR A O 1
ATOM 758 N N . PHE A 1 95 ? 20.881 17.355 -7.691 1.00 75.94 95 PHE A N 1
ATOM 759 C CA . PHE A 1 95 ? 20.410 18.014 -6.468 1.00 75.94 95 PHE A CA 1
ATOM 760 C C . PHE A 1 95 ? 19.787 17.006 -5.504 1.00 75.94 95 PHE A C 1
ATOM 762 O O . PHE A 1 95 ? 18.910 16.232 -5.886 1.00 75.94 95 PHE A O 1
ATOM 769 N N . GLU A 1 96 ? 20.194 17.062 -4.242 1.00 72.44 96 GLU A N 1
ATOM 770 C CA . GLU A 1 96 ? 19.653 16.263 -3.153 1.00 72.44 96 GLU A CA 1
ATOM 771 C C . GLU A 1 96 ? 18.746 17.115 -2.276 1.00 72.44 96 GLU A C 1
ATOM 773 O O . GLU A 1 96 ? 19.142 18.171 -1.779 1.00 72.44 96 GLU A O 1
ATOM 778 N N . GLU A 1 97 ? 17.510 16.657 -2.115 1.00 70.19 97 GLU A N 1
ATOM 779 C CA . GLU A 1 97 ? 16.495 17.320 -1.300 1.00 70.19 97 GLU A CA 1
ATOM 780 C C . GLU A 1 97 ? 16.420 18.871 -1.456 1.00 70.19 97 GLU A C 1
ATOM 782 O O . GLU A 1 97 ? 16.332 19.575 -0.446 1.00 70.19 97 GLU A O 1
ATOM 787 N N . PRO A 1 98 ? 16.461 19.478 -2.665 1.00 70.12 98 PRO A N 1
ATOM 788 C CA . PRO A 1 98 ? 16.552 20.936 -2.784 1.00 70.12 98 PRO A CA 1
ATOM 789 C C . PRO A 1 98 ? 15.313 21.675 -2.274 1.00 70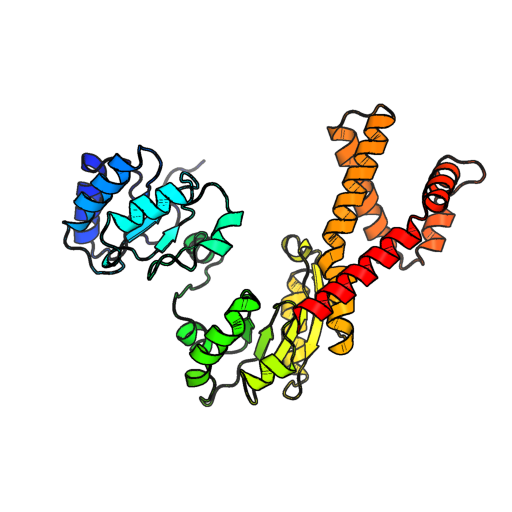.12 98 PRO A C 1
ATOM 791 O O . PRO A 1 98 ? 15.427 22.780 -1.740 1.00 70.12 98 PRO A O 1
ATOM 794 N N . LEU A 1 99 ? 14.126 21.084 -2.445 1.00 70.06 99 LEU A N 1
ATOM 795 C CA . LEU A 1 99 ? 12.868 21.774 -2.186 1.00 70.06 99 LEU A CA 1
ATOM 796 C C . LEU A 1 99 ? 12.274 21.493 -0.813 1.00 70.06 99 LEU A C 1
ATOM 798 O O . LEU A 1 99 ? 12.294 20.360 -0.327 1.00 70.06 99 LEU A O 1
ATOM 802 N N . ARG A 1 100 ? 11.656 22.537 -0.253 1.00 70.31 100 ARG A N 1
ATOM 803 C CA . ARG A 1 100 ? 10.860 22.488 0.977 1.00 70.31 100 ARG A CA 1
ATOM 804 C C . ARG A 1 100 ? 9.627 21.598 0.845 1.00 70.31 100 ARG A C 1
ATOM 806 O O . ARG A 1 100 ? 9.315 20.850 1.768 1.00 70.31 100 ARG A O 1
ATOM 813 N N . ASP A 1 101 ? 8.946 21.670 -0.297 1.00 66.62 101 ASP A N 1
ATOM 814 C CA . ASP A 1 101 ? 7.776 20.847 -0.599 1.00 66.62 101 ASP A CA 1
ATOM 815 C C . ASP A 1 101 ? 8.168 19.615 -1.432 1.00 66.62 101 ASP A C 1
ATOM 817 O O . ASP A 1 101 ? 8.497 19.706 -2.619 1.00 66.62 101 ASP A O 1
ATOM 821 N N . LEU A 1 102 ? 8.100 18.440 -0.799 1.00 53.75 102 LEU A N 1
ATOM 822 C CA . LEU A 1 102 ? 8.365 17.147 -1.436 1.00 53.75 102 LEU A CA 1
ATOM 823 C C . LEU A 1 102 ? 7.322 16.789 -2.516 1.00 53.75 102 LEU A C 1
ATOM 825 O O . LEU A 1 102 ? 7.620 16.021 -3.430 1.00 53.75 102 LEU A O 1
ATOM 829 N N . GLY A 1 103 ? 6.119 17.375 -2.470 1.00 51.56 103 GLY A N 1
ATOM 830 C CA . GLY A 1 103 ? 5.065 17.187 -3.471 1.00 51.56 103 GLY A CA 1
ATOM 831 C C . GLY A 1 103 ? 5.382 17.812 -4.834 1.00 51.56 103 GLY A C 1
ATOM 832 O O . GLY A 1 103 ? 4.750 17.469 -5.837 1.00 51.56 103 GLY A O 1
ATOM 833 N N . LEU A 1 104 ? 6.386 18.693 -4.902 1.00 54.97 104 LEU A N 1
ATOM 834 C CA . LEU A 1 104 ? 6.807 19.360 -6.134 1.00 54.97 104 LEU A CA 1
ATOM 835 C C . LEU A 1 104 ? 7.859 18.579 -6.930 1.00 54.97 104 LEU A C 1
ATOM 837 O O . LEU A 1 104 ? 8.031 18.873 -8.109 1.00 54.97 104 LEU A O 1
ATOM 841 N N . TYR A 1 105 ? 8.496 17.545 -6.366 1.00 51.84 105 TYR A N 1
ATOM 842 C CA . TYR A 1 105 ? 9.525 16.746 -7.064 1.00 51.84 105 TYR A CA 1
ATOM 843 C C . TYR A 1 105 ? 8.976 16.081 -8.327 1.00 51.84 105 TYR A C 1
ATOM 845 O O . TYR A 1 105 ? 9.667 15.959 -9.329 1.00 51.84 105 TYR A O 1
ATOM 853 N N . ALA A 1 106 ? 7.685 15.742 -8.323 1.00 46.28 106 ALA A N 1
ATOM 854 C CA . ALA A 1 106 ? 6.987 15.215 -9.488 1.00 46.28 106 ALA A CA 1
ATOM 855 C C . ALA A 1 106 ? 6.848 16.199 -10.664 1.00 46.28 106 ALA A C 1
ATOM 857 O O . ALA A 1 106 ? 6.511 15.759 -11.756 1.00 46.28 106 ALA A O 1
ATOM 858 N N . LYS A 1 107 ? 7.045 17.502 -10.435 1.00 51.69 107 LYS A N 1
ATOM 859 C CA . LYS A 1 107 ? 6.861 18.584 -11.416 1.00 51.69 107 LYS A CA 1
ATOM 860 C C . LYS A 1 107 ? 8.184 19.201 -11.892 1.00 51.69 107 LYS A C 1
ATOM 862 O O . LYS A 1 107 ? 8.151 20.146 -12.675 1.00 51.69 107 LYS A O 1
ATOM 867 N N . ILE A 1 108 ? 9.326 18.721 -11.396 1.00 53.78 108 ILE A N 1
ATOM 868 C CA . ILE A 1 108 ? 10.658 19.302 -11.653 1.00 53.78 108 ILE A CA 1
ATOM 869 C C . ILE A 1 108 ? 11.392 18.615 -12.819 1.00 53.78 108 ILE A C 1
ATOM 871 O O . ILE A 1 108 ? 12.389 19.147 -13.293 1.00 53.78 108 ILE A O 1
ATOM 875 N N . ASP A 1 109 ? 10.827 17.543 -13.382 1.00 47.62 109 ASP A N 1
ATOM 876 C CA . ASP A 1 109 ? 11.326 16.808 -14.566 1.00 47.62 109 ASP A CA 1
ATOM 877 C C . ASP A 1 109 ? 11.492 17.650 -15.857 1.00 47.62 109 ASP A C 1
ATOM 879 O O . ASP A 1 109 ? 11.833 17.124 -16.908 1.00 47.62 109 ASP A O 1
ATOM 883 N N . LEU A 1 110 ? 11.230 18.958 -15.808 1.00 47.38 110 LEU A N 1
ATOM 884 C CA . LEU A 1 110 ? 11.243 19.873 -16.953 1.00 47.38 110 LEU A CA 1
ATOM 885 C C . LEU A 1 110 ? 12.295 20.988 -16.838 1.00 47.38 110 LEU A C 1
ATOM 887 O O . LEU A 1 110 ? 12.261 21.941 -17.613 1.00 47.38 110 LEU A O 1
ATOM 891 N N . LEU A 1 111 ? 13.206 20.920 -15.863 1.00 51.44 111 LEU A N 1
ATOM 892 C CA . LEU A 1 111 ? 14.391 21.780 -15.853 1.00 51.44 111 LEU A CA 1
ATOM 893 C C . LEU A 1 111 ? 15.508 21.029 -16.572 1.00 51.44 111 LEU A C 1
ATOM 895 O O . LEU A 1 111 ? 16.128 20.142 -15.992 1.00 51.44 111 LEU A O 1
ATOM 899 N N . ASP A 1 112 ? 15.681 21.348 -17.856 1.00 49.19 112 ASP A N 1
ATOM 900 C CA . ASP A 1 112 ? 16.558 20.639 -18.787 1.00 49.19 112 ASP A CA 1
ATOM 901 C C . ASP A 1 112 ? 17.889 20.200 -18.152 1.00 49.19 112 ASP A C 1
ATOM 903 O O . ASP A 1 112 ? 18.652 21.000 -17.605 1.00 49.19 112 ASP A O 1
ATOM 907 N N . SER A 1 113 ? 18.188 18.906 -18.308 1.00 52.78 113 SER A N 1
ATOM 908 C CA . SER A 1 113 ? 19.482 18.243 -18.070 1.00 52.78 113 SER A CA 1
ATOM 909 C C . SER A 1 113 ? 20.014 18.112 -16.631 1.00 52.78 113 SER A C 1
ATOM 911 O O . SER A 1 113 ? 21.128 17.622 -16.463 1.00 52.78 113 SER A O 1
ATOM 913 N N . ILE A 1 114 ? 19.240 18.432 -15.587 1.00 56.34 114 ILE A N 1
ATOM 914 C CA . ILE A 1 114 ? 19.685 18.273 -14.188 1.00 56.34 114 ILE A CA 1
ATOM 915 C C . ILE A 1 114 ? 18.861 17.218 -13.439 1.00 56.34 114 ILE A C 1
ATOM 917 O O . ILE A 1 114 ? 17.637 17.302 -13.365 1.00 56.34 114 ILE A O 1
ATOM 921 N N . ARG A 1 115 ? 19.550 16.245 -12.827 1.00 58.72 115 ARG A N 1
ATOM 922 C CA . ARG A 1 115 ? 18.950 15.148 -12.049 1.00 58.72 115 ARG A CA 1
ATOM 923 C C . ARG A 1 115 ? 18.632 15.578 -10.609 1.00 58.72 115 ARG A C 1
ATOM 925 O O . ARG A 1 115 ? 19.366 16.359 -10.002 1.00 58.72 115 ARG A O 1
ATOM 932 N N . PHE A 1 116 ? 17.555 15.034 -10.045 1.00 62.94 116 PHE A N 1
ATOM 933 C CA . PHE A 1 116 ? 17.132 15.257 -8.659 1.00 62.94 116 PHE A CA 1
ATOM 934 C C . PHE A 1 116 ? 17.041 13.920 -7.929 1.00 62.94 116 PHE A C 1
ATOM 936 O O . PHE A 1 116 ? 16.351 13.017 -8.399 1.00 62.94 116 PHE A O 1
ATOM 943 N N . ALA A 1 117 ? 17.695 13.806 -6.775 1.00 55.59 117 ALA A N 1
ATOM 944 C CA . ALA A 1 117 ? 17.673 12.607 -5.950 1.00 55.59 117 ALA A CA 1
ATOM 945 C C . ALA A 1 117 ? 17.059 12.884 -4.574 1.00 55.59 117 ALA A C 1
ATOM 947 O O . ALA A 1 117 ? 17.231 13.950 -3.972 1.00 55.59 117 ALA A O 1
ATOM 948 N N . VAL A 1 118 ? 16.370 11.875 -4.051 1.00 55.25 118 VAL A N 1
ATOM 949 C CA . VAL A 1 118 ? 16.048 11.770 -2.628 1.00 55.25 118 VAL A CA 1
ATOM 950 C C . VAL A 1 118 ? 17.106 10.835 -2.037 1.00 55.25 118 VAL A C 1
ATOM 952 O O . VAL A 1 118 ? 16.910 9.628 -2.009 1.00 55.25 118 VAL A O 1
ATOM 955 N N . ASP A 1 119 ? 18.262 11.413 -1.700 1.00 53.78 119 ASP A N 1
ATOM 956 C CA . ASP A 1 119 ? 19.436 10.798 -1.054 1.00 53.78 119 ASP A CA 1
ATOM 957 C C . ASP A 1 119 ? 19.786 9.359 -1.514 1.00 53.78 119 ASP A C 1
ATOM 959 O O . ASP A 1 119 ? 19.478 8.378 -0.841 1.00 53.78 119 ASP A O 1
ATOM 963 N N . GLU A 1 120 ? 20.497 9.207 -2.640 1.00 51.88 120 GLU A N 1
ATOM 964 C CA . GLU A 1 120 ? 21.076 7.914 -3.075 1.00 51.88 120 GLU A CA 1
ATOM 965 C C . GLU A 1 120 ? 22.026 7.323 -2.018 1.00 51.88 120 GLU A C 1
ATOM 967 O O . GLU A 1 120 ? 22.097 6.106 -1.821 1.00 51.88 120 GLU A O 1
ATOM 972 N N . SER A 1 121 ? 22.687 8.195 -1.249 1.00 50.28 121 SER A N 1
ATOM 973 C CA . SER A 1 121 ? 23.626 7.801 -0.202 1.00 50.28 121 SER A CA 1
ATOM 974 C C . SER A 1 121 ? 22.926 7.097 0.966 1.00 50.28 121 SER A C 1
ATOM 976 O O . SER A 1 121 ? 23.524 6.233 1.609 1.00 50.28 121 SER A O 1
ATOM 978 N N . PHE A 1 122 ? 21.633 7.360 1.189 1.00 49.69 122 PHE A N 1
ATOM 979 C CA . PHE A 1 122 ? 20.806 6.584 2.111 1.00 49.69 122 PHE A CA 1
ATOM 980 C C . PHE A 1 122 ? 20.750 5.105 1.709 1.00 49.69 122 PHE A C 1
ATOM 982 O O . PHE A 1 122 ? 20.886 4.239 2.575 1.00 49.69 122 PHE A O 1
ATOM 989 N N . PHE A 1 123 ? 20.596 4.795 0.418 1.00 57.00 123 PHE A N 1
ATOM 990 C CA . PHE A 1 123 ? 20.503 3.414 -0.063 1.00 57.00 123 PHE A CA 1
ATOM 991 C C . PHE A 1 123 ? 21.846 2.686 0.015 1.00 57.00 123 PHE A C 1
ATOM 993 O O . PHE A 1 123 ? 21.914 1.579 0.557 1.00 57.00 123 PHE A O 1
ATOM 1000 N N . GLU A 1 124 ? 22.924 3.337 -0.416 1.00 58.12 124 GLU A N 1
ATOM 1001 C CA 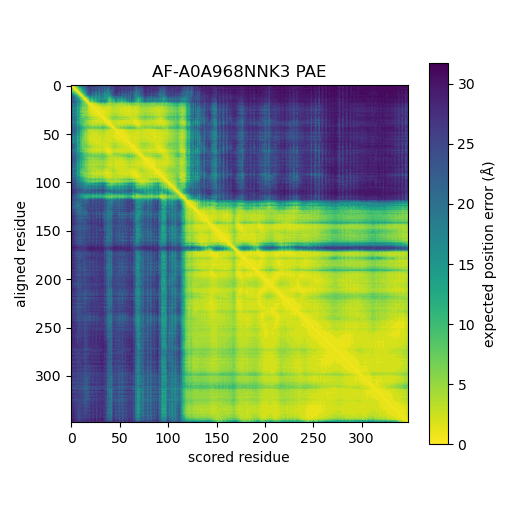. GLU A 1 124 ? 24.272 2.766 -0.356 1.00 58.12 124 GLU A CA 1
ATOM 1002 C C . GLU A 1 124 ? 24.738 2.529 1.091 1.00 58.12 124 GLU A C 1
ATOM 1004 O O . GLU A 1 124 ? 25.310 1.490 1.418 1.00 58.12 124 GLU A O 1
ATOM 1009 N N . GLN A 1 125 ? 24.479 3.469 2.004 1.00 52.06 125 GLN A N 1
ATOM 1010 C CA . GLN A 1 125 ? 25.006 3.404 3.375 1.00 52.06 125 GLN A CA 1
ATOM 1011 C C . GLN A 1 125 ? 24.174 2.530 4.293 1.00 52.06 125 GLN A C 1
ATOM 1013 O O . GLN A 1 125 ? 24.724 1.835 5.147 1.00 52.06 125 GLN A O 1
ATOM 1018 N N . LYS A 1 126 ? 22.847 2.632 4.184 1.00 51.38 126 LYS A N 1
ATOM 1019 C CA . LYS A 1 126 ? 21.936 1.944 5.095 1.00 51.38 126 LYS A CA 1
ATOM 1020 C C . LYS A 1 126 ? 21.647 0.525 4.633 1.00 51.38 126 LYS A C 1
ATOM 1022 O O . LYS A 1 126 ? 21.517 -0.356 5.479 1.00 51.38 126 LYS A O 1
ATOM 1027 N N . TYR A 1 127 ? 21.532 0.321 3.322 1.00 58.59 127 TYR A N 1
ATOM 1028 C CA . TYR A 1 127 ? 21.113 -0.953 2.744 1.00 58.59 127 TYR A CA 1
ATOM 1029 C C . TYR A 1 127 ? 22.192 -1.617 1.886 1.00 58.59 127 TYR A C 1
ATOM 1031 O O . TYR A 1 127 ? 21.968 -2.732 1.427 1.00 58.59 127 TYR A O 1
ATOM 1039 N N . SER A 1 128 ? 23.358 -0.979 1.701 1.00 75.75 128 SER A N 1
ATOM 1040 C CA . SER A 1 128 ? 24.464 -1.529 0.901 1.00 75.75 128 SER A CA 1
ATOM 1041 C C . SER A 1 128 ? 24.038 -1.900 -0.522 1.00 75.75 128 SER A C 1
ATOM 1043 O O . SER A 1 128 ? 24.515 -2.881 -1.087 1.00 75.75 128 SER A O 1
ATOM 1045 N N . VAL A 1 129 ? 23.125 -1.106 -1.087 1.00 74.81 129 VAL A N 1
ATOM 1046 C CA . VAL A 1 129 ? 22.628 -1.251 -2.458 1.00 74.81 129 VAL A CA 1
ATOM 1047 C C . VAL A 1 129 ? 23.490 -0.400 -3.383 1.00 74.81 129 VAL A C 1
ATOM 1049 O O . VAL A 1 129 ? 23.821 0.728 -3.032 1.00 74.81 129 VAL A O 1
ATOM 1052 N N . LEU A 1 130 ? 23.852 -0.933 -4.549 1.00 75.69 130 LEU A N 1
ATOM 1053 C CA . LEU A 1 130 ? 24.518 -0.160 -5.597 1.00 75.69 130 LEU A CA 1
ATOM 1054 C C . LEU A 1 130 ? 23.490 0.720 -6.309 1.00 75.69 130 LEU A C 1
ATOM 1056 O O . LEU A 1 130 ? 22.417 0.240 -6.677 1.00 75.69 130 LEU A O 1
ATOM 1060 N N . THR A 1 131 ? 23.823 1.987 -6.521 1.00 72.56 131 THR A N 1
ATOM 1061 C CA . THR A 1 131 ? 22.981 2.922 -7.270 1.00 72.56 131 THR A CA 1
ATOM 1062 C C . THR A 1 131 ? 23.668 3.331 -8.563 1.00 72.56 131 THR A C 1
ATOM 1064 O O . THR A 1 131 ? 24.879 3.539 -8.591 1.00 72.56 131 THR A O 1
ATOM 1067 N N . THR A 1 132 ? 22.891 3.462 -9.632 1.00 70.19 132 THR A N 1
ATOM 1068 C CA . THR A 1 132 ? 23.342 4.030 -10.903 1.00 70.19 132 THR A CA 1
ATOM 1069 C C . THR A 1 132 ? 22.250 4.927 -11.466 1.00 70.19 132 THR A C 1
ATOM 1071 O O . THR A 1 132 ? 21.066 4.768 -11.164 1.00 70.19 132 THR A O 1
ATOM 1074 N N . ALA A 1 133 ? 22.674 5.883 -12.281 1.00 70.62 133 ALA A N 1
ATOM 1075 C CA . ALA A 1 133 ? 21.808 6.821 -12.970 1.00 70.62 133 ALA A CA 1
ATOM 1076 C C . ALA A 1 133 ? 21.427 6.321 -14.385 1.00 70.62 133 ALA A C 1
ATOM 1078 O O . ALA A 1 133 ? 20.693 7.008 -15.099 1.00 70.62 133 ALA A O 1
ATOM 1079 N N . ASP A 1 134 ? 21.950 5.168 -14.812 1.00 75.00 134 ASP A N 1
ATOM 1080 C CA . ASP A 1 134 ? 21.708 4.563 -16.123 1.00 75.00 134 ASP A CA 1
ATOM 1081 C C . ASP A 1 134 ? 20.747 3.369 -16.001 1.00 75.00 134 ASP A C 1
ATOM 1083 O O . ASP A 1 134 ? 21.072 2.345 -15.393 1.00 75.00 134 ASP A O 1
ATOM 1087 N N . ASN A 1 135 ? 19.553 3.483 -16.591 1.00 83.12 135 ASN A N 1
ATOM 1088 C CA . ASN A 1 135 ? 18.556 2.413 -16.542 1.00 83.12 135 ASN A CA 1
ATOM 1089 C C . ASN A 1 135 ? 19.015 1.170 -17.318 1.00 83.12 135 ASN A C 1
ATOM 1091 O O . ASN A 1 135 ? 18.689 0.049 -16.920 1.00 83.12 135 ASN A O 1
ATOM 1095 N N . ASN A 1 136 ? 19.786 1.350 -18.396 1.00 83.31 136 ASN A N 1
ATOM 1096 C CA . ASN A 1 136 ? 20.323 0.236 -19.174 1.00 83.31 136 ASN A CA 1
ATOM 1097 C C . ASN A 1 136 ? 21.316 -0.567 -18.340 1.00 83.31 136 ASN A C 1
ATOM 1099 O O . ASN A 1 136 ? 21.290 -1.795 -18.377 1.00 83.31 136 ASN A O 1
ATOM 1103 N N . GLU A 1 137 ? 22.147 0.108 -17.543 1.00 83.69 137 GLU A N 1
ATOM 1104 C CA . GLU A 1 137 ? 23.074 -0.562 -16.633 1.00 83.69 137 GLU A CA 1
ATOM 1105 C C . GLU A 1 137 ? 22.322 -1.430 -15.614 1.00 83.69 137 GLU A C 1
ATOM 1107 O O . GLU A 1 137 ? 22.667 -2.603 -15.450 1.00 83.69 137 GLU A O 1
ATOM 1112 N N . VAL A 1 138 ? 21.255 -0.904 -14.993 1.00 83.19 138 VAL A N 1
ATOM 1113 C CA . VAL A 1 138 ? 20.396 -1.681 -14.076 1.00 83.19 138 VAL A CA 1
ATOM 1114 C C . VAL A 1 138 ? 19.852 -2.928 -14.769 1.00 83.19 138 VAL A C 1
ATOM 1116 O O . VAL A 1 138 ? 19.903 -4.024 -14.211 1.00 83.19 138 VAL A O 1
ATOM 1119 N N . PHE A 1 139 ? 19.341 -2.771 -15.990 1.00 84.50 139 PHE A N 1
ATOM 1120 C CA . PHE A 1 139 ? 18.710 -3.858 -16.728 1.00 84.50 139 PHE A CA 1
ATOM 1121 C C . PHE A 1 139 ? 19.714 -4.940 -17.152 1.00 84.50 139 PHE A C 1
ATOM 1123 O O . PHE A 1 139 ? 19.461 -6.125 -16.953 1.00 84.50 139 PHE A O 1
ATOM 1130 N N . VAL A 1 140 ? 20.876 -4.545 -17.681 1.00 83.88 140 VAL A N 1
ATOM 1131 C CA . VAL A 1 140 ? 21.936 -5.463 -18.136 1.00 83.88 140 VAL A CA 1
ATOM 1132 C C . VAL A 1 140 ? 22.569 -6.220 -16.963 1.00 83.88 140 VAL A C 1
ATOM 1134 O O . VAL A 1 140 ? 22.901 -7.406 -17.079 1.00 83.88 140 VAL A O 1
ATOM 1137 N N . GLN A 1 141 ? 22.741 -5.558 -15.816 1.00 82.81 141 GLN A N 1
ATOM 1138 C CA . GLN A 1 141 ? 23.325 -6.180 -14.626 1.00 82.81 141 GLN A CA 1
ATOM 1139 C C . GLN A 1 141 ? 22.338 -7.079 -13.869 1.00 82.81 141 GLN A C 1
ATOM 1141 O O . GLN A 1 141 ? 22.779 -7.971 -13.134 1.00 82.81 141 GLN A O 1
ATOM 1146 N N . ALA A 1 142 ? 21.028 -6.890 -14.051 1.00 82.62 142 ALA A N 1
ATOM 1147 C CA . ALA A 1 142 ? 20.014 -7.702 -13.395 1.00 82.62 142 ALA A CA 1
ATOM 1148 C C . ALA A 1 142 ? 20.116 -9.174 -13.824 1.00 82.62 142 ALA A C 1
ATOM 1150 O O . ALA A 1 142 ? 19.972 -9.533 -14.993 1.00 82.62 142 ALA A O 1
ATOM 1151 N N . GLN A 1 143 ? 20.384 -10.049 -12.853 1.00 78.38 143 GLN A N 1
ATOM 1152 C CA . GLN A 1 143 ? 20.567 -11.478 -13.119 1.00 78.38 143 GLN A CA 1
ATOM 1153 C C . GLN A 1 143 ? 19.258 -12.259 -13.028 1.00 78.38 143 GLN A C 1
ATOM 1155 O O . GLN A 1 143 ? 19.029 -13.148 -13.846 1.00 78.38 143 GLN A O 1
ATOM 1160 N N . ASP A 1 144 ? 18.417 -11.893 -12.059 1.00 87.25 144 ASP A N 1
ATOM 1161 C CA . ASP A 1 144 ? 17.231 -12.659 -11.679 1.00 87.25 144 ASP A CA 1
ATOM 1162 C C . ASP A 1 144 ? 15.942 -11.855 -11.870 1.00 87.25 144 ASP A C 1
ATOM 1164 O O . ASP A 1 144 ? 14.989 -12.339 -12.482 1.00 87.25 144 ASP A O 1
ATOM 1168 N N . VAL A 1 145 ? 15.909 -10.619 -11.358 1.00 91.44 145 VAL A N 1
ATOM 1169 C CA . VAL A 1 145 ? 14.700 -9.790 -11.293 1.00 91.44 145 VAL A CA 1
ATOM 1170 C C . VAL A 1 145 ? 15.015 -8.331 -11.614 1.00 91.44 145 VAL A C 1
ATOM 1172 O O . VAL A 1 145 ? 15.978 -7.772 -11.094 1.00 91.44 145 VAL A O 1
ATOM 1175 N N . VAL A 1 146 ? 14.151 -7.701 -12.409 1.00 92.62 146 VAL A N 1
ATOM 1176 C CA . VAL A 1 146 ? 14.088 -6.249 -12.618 1.00 92.62 146 VAL A CA 1
ATOM 1177 C C . VAL A 1 146 ? 12.771 -5.732 -12.048 1.00 92.62 146 VAL A C 1
ATOM 1179 O O . VAL A 1 146 ? 11.697 -6.172 -12.457 1.00 92.62 146 VAL A O 1
ATOM 1182 N N . PHE A 1 147 ? 12.840 -4.772 -11.125 1.00 92.69 147 PHE A N 1
ATOM 1183 C CA . PHE A 1 147 ? 11.659 -4.089 -10.595 1.00 92.69 147 PHE A CA 1
ATOM 1184 C C . PHE A 1 147 ? 11.374 -2.792 -11.352 1.00 92.69 147 PHE A C 1
ATOM 1186 O O . PHE A 1 147 ? 12.176 -1.863 -11.341 1.00 92.69 147 PHE A O 1
ATOM 1193 N N . LEU A 1 148 ? 10.179 -2.681 -11.928 1.00 92.94 148 LEU A N 1
ATOM 1194 C CA . LEU A 1 148 ? 9.655 -1.438 -12.483 1.00 92.94 148 LEU A CA 1
ATOM 1195 C C . LEU A 1 148 ? 8.828 -0.717 -11.414 1.00 92.94 148 LEU A C 1
ATOM 1197 O O . LEU A 1 148 ? 7.624 -0.948 -11.265 1.00 92.94 148 LEU A O 1
ATOM 1201 N N . ALA A 1 149 ? 9.508 0.154 -10.668 1.00 89.25 149 ALA A N 1
ATOM 1202 C CA . ALA A 1 149 ? 8.962 0.978 -9.586 1.00 89.25 149 ALA A CA 1
ATOM 1203 C C . ALA A 1 149 ? 8.914 2.476 -9.950 1.00 89.25 149 ALA A C 1
ATOM 1205 O O . ALA A 1 149 ? 9.124 3.351 -9.112 1.00 89.25 149 ALA A O 1
ATOM 1206 N N . ILE A 1 150 ? 8.659 2.768 -11.224 1.00 85.25 150 ILE A N 1
ATOM 1207 C CA . ILE A 1 150 ? 8.565 4.126 -11.762 1.00 85.25 150 ILE A CA 1
ATOM 1208 C C . ILE A 1 150 ? 7.116 4.617 -11.784 1.00 85.25 150 ILE A C 1
ATOM 1210 O O . ILE A 1 150 ? 6.164 3.869 -11.560 1.00 85.25 150 ILE A O 1
ATOM 1214 N N . LYS A 1 151 ? 6.929 5.899 -12.087 1.00 79.69 151 LYS A N 1
ATOM 1215 C CA . LYS A 1 151 ? 5.593 6.428 -12.354 1.00 79.69 151 LYS A CA 1
ATOM 1216 C C . LYS A 1 151 ? 5.046 5.862 -13.673 1.00 79.69 151 LYS A C 1
ATOM 1218 O O . LYS A 1 151 ? 5.771 5.892 -14.668 1.00 79.69 151 LYS A O 1
ATOM 1223 N N . PRO A 1 152 ? 3.766 5.448 -13.736 1.00 82.12 152 PRO A N 1
ATOM 1224 C CA . PRO A 1 152 ? 3.164 4.926 -14.966 1.00 82.12 152 PRO A CA 1
ATOM 1225 C C . PRO A 1 152 ? 3.309 5.866 -16.172 1.00 82.12 152 PRO A C 1
ATOM 1227 O O . PRO A 1 152 ? 3.491 5.415 -17.296 1.00 82.12 152 PRO A O 1
ATOM 1230 N N . GLN A 1 153 ? 3.284 7.183 -15.940 1.00 83.50 153 GLN A N 1
ATOM 1231 C CA . GLN A 1 153 ? 3.317 8.199 -16.997 1.00 83.50 153 GLN A CA 1
ATOM 1232 C C . GLN A 1 153 ? 4.634 8.227 -17.782 1.00 83.50 153 GLN A C 1
ATOM 1234 O O . GLN A 1 153 ? 4.632 8.624 -18.943 1.00 83.50 153 GLN A O 1
ATOM 1239 N N . ILE A 1 154 ? 5.746 7.812 -17.168 1.00 84.31 154 ILE A N 1
ATOM 1240 C CA . ILE A 1 154 ? 7.063 7.806 -17.822 1.00 84.31 154 ILE A CA 1
ATOM 1241 C C . ILE A 1 154 ? 7.417 6.438 -18.413 1.00 84.31 154 ILE A C 1
ATOM 1243 O O . ILE A 1 154 ? 8.452 6.299 -19.061 1.00 84.31 154 ILE A O 1
ATOM 1247 N N . PHE A 1 155 ? 6.555 5.429 -18.237 1.00 88.00 155 PHE A N 1
ATOM 1248 C CA . PHE A 1 155 ? 6.845 4.056 -18.642 1.00 88.00 155 PHE A CA 1
ATOM 1249 C C . PHE A 1 155 ? 7.183 3.932 -20.127 1.00 88.00 155 PHE A C 1
ATOM 1251 O O . PHE A 1 155 ? 8.146 3.257 -20.466 1.00 88.00 155 PHE A O 1
ATOM 1258 N N . SER A 1 156 ? 6.451 4.617 -21.011 1.00 86.38 156 SER A N 1
ATOM 1259 C CA . SER A 1 156 ? 6.706 4.523 -22.453 1.00 86.38 156 SER A CA 1
ATOM 1260 C C . SER A 1 156 ? 8.109 4.996 -22.842 1.00 86.38 156 SER A C 1
ATOM 1262 O O . SER A 1 156 ? 8.696 4.423 -23.754 1.00 86.38 156 SER A O 1
ATOM 1264 N N . ALA A 1 157 ? 8.640 6.029 -22.181 1.00 86.06 157 ALA A N 1
ATOM 1265 C CA . ALA A 1 157 ? 9.981 6.536 -22.461 1.00 86.06 157 ALA A CA 1
ATOM 1266 C C . ALA A 1 157 ? 11.050 5.550 -21.969 1.00 86.06 157 ALA A C 1
ATOM 1268 O O . ALA A 1 157 ? 11.958 5.201 -22.718 1.00 86.06 157 ALA A O 1
ATOM 1269 N N . ILE A 1 158 ? 10.878 5.024 -20.752 1.00 87.81 158 ILE A N 1
ATOM 1270 C CA . ILE A 1 158 ? 11.785 4.025 -20.169 1.00 87.81 158 ILE A CA 1
ATOM 1271 C C . ILE A 1 158 ? 11.756 2.713 -20.962 1.00 87.81 158 ILE A C 1
ATOM 1273 O O . ILE A 1 158 ? 12.793 2.113 -21.213 1.00 87.81 158 ILE A O 1
ATOM 1277 N N . ALA A 1 159 ? 10.583 2.270 -21.412 1.00 88.06 159 ALA A N 1
ATOM 1278 C CA . ALA A 1 159 ? 10.455 1.087 -22.257 1.00 88.06 159 ALA A CA 1
ATOM 1279 C C . ALA A 1 159 ? 11.221 1.242 -23.581 1.00 88.06 159 ALA A C 1
ATOM 1281 O O . ALA A 1 159 ? 11.873 0.302 -24.021 1.00 88.06 159 ALA A O 1
ATOM 1282 N N . GLN A 1 160 ? 11.172 2.425 -24.204 1.00 87.50 160 GLN A N 1
ATOM 1283 C CA . GLN A 1 160 ? 11.924 2.711 -25.431 1.00 87.50 160 GLN A CA 1
ATOM 1284 C C . GLN A 1 160 ? 13.436 2.746 -25.194 1.00 87.50 160 GLN A C 1
ATOM 1286 O O . GLN A 1 160 ? 14.182 2.218 -26.012 1.00 87.50 160 GLN A O 1
ATOM 1291 N N . GLU A 1 161 ? 13.877 3.338 -24.083 1.00 85.81 161 GLU A N 1
ATOM 1292 C CA . GLU A 1 161 ? 15.280 3.336 -23.657 1.00 85.81 161 GLU A CA 1
ATOM 1293 C C . GLU A 1 161 ? 15.8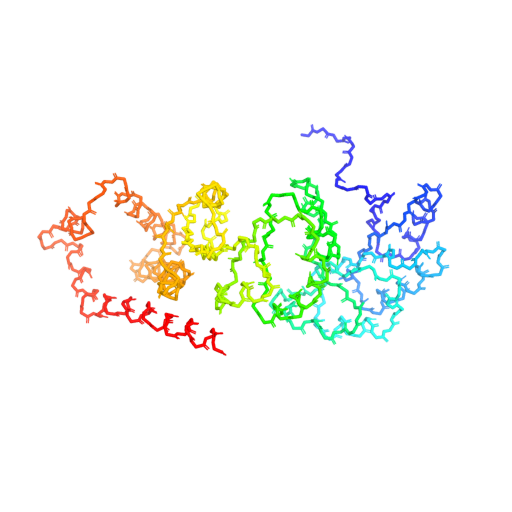03 1.897 -23.505 1.00 85.81 161 GLU A C 1
ATOM 1295 O O . GLU A 1 161 ? 16.789 1.512 -24.136 1.00 85.81 161 GLU A O 1
ATOM 1300 N N . LEU A 1 162 ? 15.067 1.072 -22.754 1.00 85.88 162 LEU A N 1
ATOM 1301 C CA . LEU A 1 162 ? 15.445 -0.304 -22.431 1.00 85.88 162 LEU A CA 1
ATOM 1302 C C . LEU A 1 162 ? 15.275 -1.293 -23.595 1.00 85.88 162 LEU A C 1
ATOM 1304 O O . LEU A 1 162 ? 15.848 -2.382 -23.556 1.00 85.88 162 LEU A O 1
ATOM 1308 N N . ALA A 1 163 ? 14.516 -0.943 -24.638 1.00 82.62 163 ALA A N 1
ATOM 1309 C CA . ALA A 1 163 ? 14.222 -1.843 -25.756 1.00 82.62 163 ALA A CA 1
ATOM 1310 C C . ALA A 1 163 ? 15.492 -2.387 -26.432 1.00 82.62 163 ALA A C 1
ATOM 1312 O O . ALA A 1 163 ? 15.517 -3.533 -26.875 1.00 82.62 163 ALA A O 1
ATOM 1313 N N . SER A 1 164 ? 16.551 -1.573 -26.488 1.00 78.25 164 SER A N 1
ATOM 1314 C CA . SER A 1 164 ? 17.831 -1.941 -27.105 1.00 78.25 164 SER A CA 1
ATOM 1315 C C . SER A 1 164 ? 18.627 -2.995 -26.328 1.00 78.25 164 SER A C 1
ATOM 1317 O O . SER A 1 164 ? 19.351 -3.771 -26.946 1.00 78.25 164 SER A O 1
ATOM 1319 N N . VAL A 1 165 ? 18.469 -3.057 -25.002 1.00 79.44 165 VAL A N 1
ATOM 1320 C CA . VAL A 1 165 ? 19.197 -3.993 -24.125 1.00 79.44 165 VAL A CA 1
ATOM 1321 C C . VAL A 1 165 ? 18.357 -5.205 -23.719 1.00 79.44 165 VAL A C 1
ATOM 1323 O O . VAL A 1 165 ? 18.893 -6.204 -23.247 1.00 79.44 165 VAL A O 1
ATOM 1326 N N . ALA A 1 166 ? 17.040 -5.150 -23.934 1.00 72.12 166 ALA A N 1
ATOM 1327 C CA . ALA A 1 166 ? 16.112 -6.225 -23.590 1.00 72.12 166 ALA A CA 1
ATOM 1328 C C . ALA A 1 166 ? 16.157 -7.444 -24.537 1.00 72.12 166 ALA A C 1
ATOM 1330 O O . ALA A 1 166 ? 15.564 -8.473 -24.216 1.00 72.12 166 ALA A O 1
ATOM 1331 N N . ASP A 1 167 ? 16.835 -7.345 -25.688 1.00 65.81 167 ASP A N 1
ATOM 1332 C CA . ASP A 1 167 ? 16.907 -8.408 -26.711 1.00 65.81 167 ASP A CA 1
ATOM 1333 C C . ASP A 1 167 ? 18.169 -9.293 -26.595 1.00 65.81 167 ASP A C 1
ATOM 1335 O O . ASP A 1 167 ? 18.330 -10.272 -27.328 1.00 65.81 167 ASP A O 1
ATOM 1339 N N . GLU A 1 168 ? 19.080 -8.983 -25.666 1.00 59.72 168 GLU A N 1
ATOM 1340 C CA . GLU A 1 168 ? 20.270 -9.804 -25.425 1.00 59.72 168 GLU A CA 1
ATOM 1341 C C . GLU A 1 168 ? 19.907 -11.110 -24.690 1.00 59.72 168 GLU A C 1
ATOM 1343 O O . GLU A 1 168 ? 18.876 -11.210 -24.036 1.00 59.72 168 GLU A O 1
ATOM 1348 N N . ALA A 1 169 ? 20.743 -12.150 -24.810 1.00 57.34 169 ALA A N 1
ATOM 1349 C CA . ALA A 1 169 ? 20.467 -13.557 -24.460 1.00 57.34 169 ALA A CA 1
ATOM 1350 C C . ALA A 1 169 ? 20.075 -13.869 -22.988 1.00 57.34 169 ALA A C 1
ATOM 1352 O O . ALA A 1 169 ? 20.022 -15.040 -22.597 1.00 57.34 169 ALA A O 1
ATOM 1353 N N . ARG A 1 170 ? 19.811 -12.854 -22.159 1.00 68.31 170 ARG A N 1
ATOM 1354 C CA . ARG A 1 170 ? 19.482 -12.936 -20.739 1.00 68.31 170 ARG A CA 1
ATOM 1355 C C . ARG A 1 170 ? 18.062 -12.425 -20.490 1.00 68.31 170 ARG A C 1
ATOM 1357 O O . ARG A 1 170 ? 17.709 -11.320 -20.871 1.00 68.31 170 ARG A O 1
ATOM 1364 N N . VAL A 1 171 ? 17.256 -13.244 -19.821 1.00 74.25 171 VAL A N 1
ATOM 1365 C CA . VAL A 1 171 ? 15.813 -13.031 -19.657 1.00 74.25 171 VAL A CA 1
ATOM 1366 C C . VAL A 1 171 ? 15.500 -12.888 -18.158 1.00 74.25 171 VAL A C 1
ATOM 1368 O O . VAL A 1 171 ? 15.203 -13.903 -17.519 1.00 74.25 171 VAL A O 1
ATOM 1371 N N . PRO A 1 172 ? 15.621 -11.688 -17.552 1.00 88.88 172 PRO A N 1
ATOM 1372 C CA . PRO A 1 172 ? 15.239 -11.488 -16.156 1.00 88.88 172 PRO A CA 1
ATOM 1373 C C . PRO A 1 172 ? 13.714 -11.539 -15.992 1.00 88.88 172 PRO A C 1
ATOM 1375 O O . PRO A 1 172 ? 12.956 -11.286 -16.931 1.00 88.88 172 PRO A O 1
ATOM 1378 N N . LEU A 1 173 ? 13.253 -11.825 -14.773 1.00 93.62 173 LEU A N 1
ATOM 1379 C CA . LEU A 1 173 ? 11.861 -11.611 -14.387 1.00 93.62 173 LEU A CA 1
ATOM 1380 C C . LEU A 1 173 ? 11.593 -10.118 -14.216 1.00 93.62 173 LEU A C 1
ATOM 1382 O O . LEU A 1 173 ? 12.169 -9.475 -13.344 1.00 93.62 173 LEU A O 1
ATOM 1386 N N . VAL A 1 174 ? 10.674 -9.571 -15.005 1.00 95.38 174 VAL A N 1
ATOM 1387 C CA . VAL A 1 174 ? 10.225 -8.186 -14.851 1.00 95.38 174 VAL A CA 1
ATOM 1388 C C . VAL A 1 174 ? 9.048 -8.153 -13.881 1.00 95.38 174 VAL A C 1
ATOM 1390 O O . VAL A 1 174 ? 7.981 -8.687 -14.174 1.00 95.38 174 VAL A O 1
ATOM 1393 N N . ILE A 1 175 ? 9.211 -7.503 -12.731 1.00 97.38 175 ILE A N 1
ATOM 1394 C CA . ILE A 1 175 ? 8.125 -7.255 -11.776 1.00 97.38 175 ILE A CA 1
ATOM 1395 C C . ILE A 1 175 ? 7.749 -5.779 -11.837 1.00 97.38 175 ILE A C 1
ATOM 1397 O O . ILE A 1 175 ? 8.564 -4.912 -11.541 1.00 97.38 175 ILE A O 1
ATOM 1401 N N . SER A 1 176 ? 6.505 -5.468 -12.182 1.00 96.44 176 SER A N 1
ATOM 1402 C CA . SER A 1 176 ? 5.998 -4.096 -12.190 1.00 96.44 176 SER A CA 1
ATOM 1403 C C . SER A 1 176 ? 5.061 -3.845 -11.021 1.00 96.44 176 SER A C 1
ATOM 1405 O O . SER A 1 176 ? 4.122 -4.609 -10.822 1.00 96.44 176 SER A O 1
ATOM 1407 N N . ILE A 1 177 ? 5.274 -2.745 -10.295 1.00 93.50 177 ILE A N 1
ATOM 1408 C CA . ILE A 1 177 ? 4.339 -2.245 -9.270 1.00 93.50 177 ILE A CA 1
ATOM 1409 C C . ILE A 1 177 ? 3.555 -1.010 -9.740 1.00 93.50 177 ILE A C 1
ATOM 1411 O O . ILE A 1 177 ? 2.969 -0.280 -8.940 1.00 93.50 177 ILE A O 1
ATOM 1415 N N . MET A 1 178 ? 3.586 -0.733 -11.044 1.00 88.81 178 MET A N 1
ATOM 1416 C CA . MET A 1 178 ? 2.969 0.453 -11.626 1.00 88.81 178 MET A CA 1
ATOM 1417 C C . MET A 1 178 ? 1.447 0.307 -11.671 1.00 88.81 178 MET A C 1
ATOM 1419 O O . MET A 1 178 ? 0.902 -0.631 -12.257 1.00 88.81 178 MET A O 1
ATOM 1423 N N . ALA A 1 179 ? 0.742 1.279 -11.096 1.00 83.19 179 ALA A N 1
ATOM 1424 C CA . ALA A 1 179 ? -0.708 1.353 -11.214 1.00 83.19 179 ALA A CA 1
ATOM 1425 C C . ALA A 1 179 ? -1.123 1.629 -12.672 1.00 83.19 179 ALA A C 1
ATOM 1427 O O . ALA A 1 179 ? -0.518 2.455 -13.348 1.00 83.19 179 ALA A O 1
ATOM 1428 N N . GLY A 1 180 ? -2.168 0.953 -13.151 1.00 83.94 180 GLY A N 1
ATOM 1429 C CA . GLY A 1 180 ? -2.740 1.186 -14.484 1.00 83.94 180 GLY A CA 1
ATOM 1430 C C . GLY A 1 180 ? -1.935 0.657 -15.680 1.00 83.94 180 GLY A C 1
ATOM 1431 O O . GLY A 1 180 ? -2.450 0.708 -16.789 1.00 83.94 180 GLY A O 1
ATOM 1432 N N . VAL A 1 181 ? -0.727 0.111 -15.492 1.00 90.06 181 VAL A N 1
ATOM 1433 C CA . VAL A 1 181 ? 0.031 -0.531 -16.583 1.00 90.06 181 VAL A CA 1
ATOM 1434 C C . VAL A 1 181 ? -0.322 -2.016 -16.639 1.00 90.06 181 VAL A C 1
ATOM 1436 O O . VAL A 1 181 ? -0.093 -2.758 -15.684 1.00 90.06 181 VAL A O 1
ATOM 1439 N N . SER A 1 182 ? -0.914 -2.440 -17.752 1.00 93.56 182 SER A N 1
ATOM 1440 C CA . SER A 1 182 ? -1.320 -3.829 -17.986 1.00 93.56 182 SER A CA 1
ATOM 1441 C C . SER A 1 182 ? -0.139 -4.739 -18.328 1.00 93.56 182 SER A C 1
ATOM 1443 O O . SER A 1 182 ? 0.877 -4.297 -18.864 1.00 93.56 182 SER A O 1
ATOM 1445 N N . ILE A 1 183 ? -0.301 -6.038 -18.084 1.00 95.94 183 ILE A N 1
ATOM 1446 C CA . ILE A 1 183 ? 0.598 -7.099 -18.545 1.00 95.94 183 ILE A CA 1
ATOM 1447 C C . ILE A 1 183 ? 0.764 -7.013 -20.056 1.00 95.94 183 ILE A C 1
ATOM 1449 O O . ILE A 1 183 ? 1.887 -7.082 -20.529 1.00 95.94 183 ILE A O 1
ATOM 1453 N N . TYR A 1 184 ? -0.312 -6.761 -20.805 1.00 94.88 184 TYR A N 1
ATOM 1454 C CA . TYR A 1 184 ? -0.226 -6.558 -22.251 1.00 94.88 184 TYR A CA 1
ATOM 1455 C C . TYR A 1 184 ? 0.767 -5.444 -22.633 1.00 94.88 184 TYR A C 1
ATOM 1457 O O . TYR A 1 184 ? 1.602 -5.631 -23.514 1.00 94.88 184 TYR A O 1
ATOM 1465 N N . GLN A 1 185 ? 0.720 -4.294 -21.951 1.00 93.50 185 GLN A N 1
ATOM 1466 C CA . GLN A 1 185 ? 1.674 -3.201 -22.183 1.00 93.50 185 GLN A CA 1
ATOM 1467 C C . GLN A 1 185 ? 3.100 -3.577 -21.759 1.00 93.50 185 GLN A C 1
ATOM 1469 O O . GLN A 1 185 ? 4.052 -3.206 -22.444 1.00 93.50 185 GLN A O 1
ATOM 1474 N N . LEU A 1 186 ? 3.257 -4.316 -20.657 1.00 94.56 186 LEU A N 1
ATOM 1475 C CA . LEU A 1 186 ? 4.560 -4.805 -20.198 1.00 94.56 186 LEU A CA 1
ATOM 1476 C C . LEU A 1 186 ? 5.170 -5.800 -21.193 1.00 94.56 186 LEU A C 1
ATOM 1478 O O . LEU A 1 186 ? 6.334 -5.665 -21.542 1.00 94.56 186 LEU A O 1
ATOM 1482 N N . GLU A 1 187 ? 4.397 -6.759 -21.697 1.00 94.31 187 GLU A N 1
ATOM 1483 C CA . GLU A 1 187 ? 4.860 -7.750 -22.677 1.00 94.31 187 GLU A CA 1
ATOM 1484 C C . GLU A 1 187 ? 5.146 -7.128 -24.044 1.00 94.31 187 GLU A C 1
ATOM 1486 O O . GLU A 1 187 ? 6.042 -7.586 -24.750 1.00 94.31 187 GLU A O 1
ATOM 1491 N N . ALA A 1 188 ? 4.423 -6.069 -24.417 1.00 92.75 188 ALA A N 1
ATOM 1492 C CA . ALA A 1 188 ? 4.734 -5.296 -25.615 1.00 92.75 188 ALA A CA 1
ATOM 1493 C C . ALA A 1 188 ? 6.071 -4.545 -25.483 1.00 92.75 188 ALA A C 1
ATOM 1495 O O . ALA A 1 188 ? 6.823 -4.466 -26.453 1.00 92.75 188 ALA A O 1
ATOM 1496 N N . ALA A 1 189 ? 6.371 -4.010 -24.295 1.00 91.19 189 ALA A N 1
ATOM 1497 C CA . ALA A 1 189 ? 7.631 -3.326 -24.001 1.00 91.19 189 ALA A CA 1
ATOM 1498 C C . ALA A 1 189 ? 8.813 -4.292 -23.832 1.00 91.19 189 ALA A C 1
ATOM 1500 O O . ALA A 1 189 ? 9.938 -3.961 -24.198 1.00 91.19 189 ALA A O 1
ATOM 1501 N N . PHE A 1 190 ? 8.550 -5.486 -23.301 1.00 90.25 190 PHE A N 1
ATOM 1502 C CA . PHE A 1 190 ? 9.553 -6.502 -23.001 1.00 90.25 190 PHE A CA 1
ATOM 1503 C C . PHE A 1 190 ? 9.176 -7.852 -23.629 1.00 90.25 190 PHE A C 1
ATOM 1505 O O . PHE A 1 190 ? 8.786 -8.790 -22.921 1.00 90.25 190 PHE A O 1
ATOM 1512 N N . PRO A 1 191 ? 9.267 -7.980 -24.965 1.00 88.25 191 PRO A N 1
ATOM 1513 C CA . PRO A 1 191 ? 8.819 -9.177 -25.659 1.00 88.25 191 PRO A CA 1
ATOM 1514 C C . PRO A 1 191 ? 9.568 -10.422 -25.186 1.00 88.25 191 PRO A C 1
ATOM 1516 O O . PRO A 1 191 ? 10.795 -10.438 -25.131 1.00 88.25 191 PRO A O 1
ATOM 1519 N N . ARG A 1 192 ? 8.824 -11.506 -24.929 1.00 87.19 192 ARG A N 1
ATOM 1520 C CA . ARG A 1 192 ? 9.343 -12.822 -24.498 1.00 87.19 192 ARG A CA 1
ATOM 1521 C C . ARG A 1 192 ? 9.939 -12.861 -23.084 1.00 87.19 192 ARG A C 1
ATOM 1523 O O . ARG A 1 192 ? 10.350 -13.942 -22.658 1.00 87.19 192 ARG A O 1
ATOM 1530 N N . LEU A 1 193 ? 9.959 -11.747 -22.348 1.00 91.38 193 LEU A N 1
ATOM 1531 C CA . LEU A 1 193 ? 10.350 -11.760 -20.940 1.00 91.38 193 LEU A CA 1
ATOM 1532 C C . LEU A 1 193 ? 9.183 -12.238 -20.059 1.00 9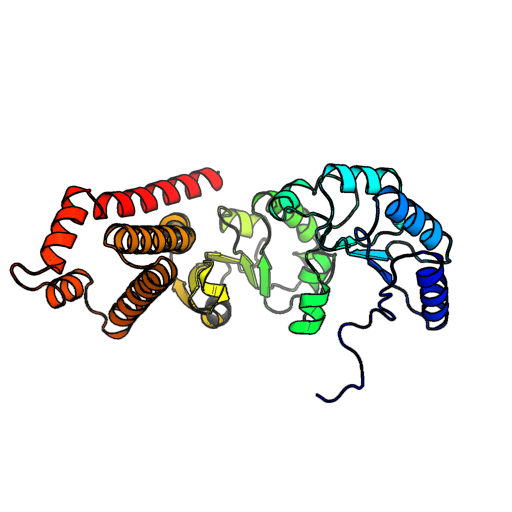1.38 193 LEU A C 1
ATOM 1534 O O . LEU A 1 193 ? 8.026 -11.906 -20.326 1.00 91.38 193 LEU A O 1
ATOM 1538 N N . PRO A 1 194 ? 9.451 -13.007 -18.990 1.00 94.56 194 PRO A N 1
ATOM 1539 C CA . PRO A 1 194 ? 8.465 -13.282 -17.963 1.00 94.56 194 PRO A CA 1
ATOM 1540 C C . PRO A 1 194 ? 8.158 -11.984 -17.219 1.00 94.56 194 PRO A C 1
ATOM 1542 O O . PRO A 1 194 ? 9.053 -11.357 -16.652 1.00 94.56 194 PRO A O 1
ATOM 1545 N N . VAL A 1 195 ? 6.883 -11.601 -17.206 1.00 96.75 195 VAL A N 1
ATOM 1546 C CA . VAL A 1 195 ? 6.414 -10.396 -16.520 1.00 96.75 195 VAL A CA 1
ATOM 1547 C C . VAL A 1 195 ? 5.436 -10.754 -15.405 1.00 96.75 195 VAL A C 1
ATOM 1549 O O . VAL A 1 195 ? 4.577 -11.622 -15.569 1.00 96.75 195 VAL A O 1
ATOM 1552 N N . ILE A 1 196 ? 5.542 -10.072 -14.271 1.00 98.12 196 ILE A N 1
ATOM 1553 C CA . ILE A 1 196 ? 4.561 -10.109 -13.187 1.00 98.12 196 ILE A CA 1
ATOM 1554 C C . ILE A 1 196 ? 4.133 -8.679 -12.888 1.00 98.12 196 ILE A C 1
ATOM 1556 O O . ILE A 1 196 ? 4.949 -7.808 -12.595 1.00 98.12 196 ILE A O 1
ATOM 1560 N N . ARG A 1 197 ? 2.825 -8.441 -12.927 1.00 97.31 197 ARG A N 1
ATOM 1561 C CA . ARG A 1 197 ? 2.215 -7.229 -12.395 1.00 97.31 197 ARG A CA 1
ATOM 1562 C C . ARG A 1 197 ? 1.883 -7.472 -10.929 1.00 97.31 197 ARG A C 1
ATOM 1564 O O . ARG A 1 197 ? 1.191 -8.429 -10.591 1.00 97.31 197 ARG A O 1
ATOM 1571 N N . ALA A 1 198 ? 2.355 -6.591 -10.067 1.00 97.12 198 ALA A N 1
ATOM 1572 C CA . ALA A 1 198 ? 2.118 -6.613 -8.639 1.00 97.12 198 ALA A CA 1
ATOM 1573 C C . ALA A 1 198 ? 1.426 -5.320 -8.201 1.00 97.12 198 ALA A C 1
ATOM 1575 O O . ALA A 1 198 ? 1.676 -4.246 -8.739 1.00 97.12 198 ALA A O 1
ATOM 1576 N N . MET A 1 199 ? 0.547 -5.417 -7.211 1.00 95.81 199 MET A N 1
ATOM 1577 C CA . MET A 1 199 ? -0.124 -4.270 -6.607 1.00 95.81 199 MET A CA 1
ATOM 1578 C C . MET A 1 199 ? 0.074 -4.328 -5.091 1.00 95.81 199 MET A C 1
ATOM 1580 O O . MET A 1 199 ? -0.789 -4.864 -4.387 1.00 95.81 199 MET A O 1
ATOM 1584 N N . PRO A 1 200 ? 1.232 -3.859 -4.584 1.00 93.81 200 PRO A N 1
ATOM 1585 C CA . PRO A 1 200 ? 1.465 -3.726 -3.153 1.00 93.81 200 PRO A CA 1
ATOM 1586 C C . PRO A 1 200 ? 0.668 -2.546 -2.590 1.00 93.81 200 PRO A C 1
ATOM 1588 O O . PRO A 1 200 ? 0.087 -1.740 -3.321 1.00 93.81 200 PRO A O 1
ATOM 1591 N N . ASN A 1 201 ? 0.685 -2.399 -1.269 1.00 93.75 201 ASN A N 1
ATOM 1592 C CA . ASN A 1 201 ? 0.121 -1.240 -0.591 1.00 93.75 201 ASN A CA 1
ATOM 1593 C C . ASN A 1 201 ? 1.072 -0.669 0.470 1.00 93.75 201 ASN A C 1
ATOM 1595 O O . ASN A 1 201 ? 2.051 -1.292 0.881 1.00 93.75 201 ASN A O 1
ATOM 1599 N N . THR A 1 202 ? 0.785 0.553 0.918 1.00 85.50 202 THR A N 1
ATOM 1600 C CA . THR A 1 202 ? 1.648 1.327 1.826 1.00 85.50 202 THR A CA 1
ATOM 1601 C C . THR A 1 202 ? 2.041 0.608 3.130 1.00 85.50 202 THR A C 1
ATOM 1603 O O . THR A 1 202 ? 3.191 0.769 3.551 1.00 85.50 202 THR A O 1
ATOM 1606 N N . PRO A 1 203 ? 1.178 -0.215 3.769 1.00 85.50 203 PRO A N 1
ATOM 1607 C CA . PRO A 1 203 ? 1.550 -0.996 4.953 1.00 85.50 203 PRO A CA 1
ATOM 1608 C C . PRO A 1 203 ? 2.737 -1.958 4.777 1.00 85.50 203 PRO A C 1
ATOM 1610 O O . PRO A 1 203 ? 3.297 -2.408 5.778 1.00 85.50 203 PRO A O 1
ATOM 1613 N N . ALA A 1 204 ? 3.186 -2.228 3.545 1.00 81.44 204 ALA A N 1
ATOM 1614 C CA . ALA A 1 204 ? 4.433 -2.953 3.291 1.00 81.44 204 ALA A CA 1
ATOM 1615 C C . ALA A 1 204 ? 5.653 -2.308 3.981 1.00 81.44 204 ALA A C 1
ATOM 1617 O O . ALA A 1 204 ? 6.560 -3.005 4.427 1.00 81.44 204 ALA A O 1
ATOM 1618 N N . THR A 1 205 ? 5.642 -0.983 4.162 1.00 78.94 205 THR A N 1
ATOM 1619 C CA . THR A 1 205 ? 6.705 -0.230 4.860 1.00 78.94 205 THR A CA 1
ATOM 1620 C C . THR A 1 205 ? 6.915 -0.642 6.321 1.00 78.94 205 THR A C 1
ATOM 1622 O O . THR A 1 205 ? 7.978 -0.378 6.881 1.00 78.94 205 THR A O 1
ATOM 1625 N N . VAL A 1 206 ? 5.927 -1.304 6.932 1.00 78.88 206 VAL A N 1
ATOM 1626 C CA . VAL A 1 206 ? 5.980 -1.827 8.307 1.00 78.88 206 VAL A CA 1
ATOM 1627 C C . VAL A 1 206 ? 5.815 -3.351 8.359 1.00 78.88 206 VAL A C 1
ATOM 1629 O O . VAL A 1 206 ? 5.509 -3.903 9.412 1.00 78.88 206 VAL A O 1
ATOM 1632 N N . GLY A 1 207 ? 5.992 -4.042 7.226 1.00 81.50 207 GLY A N 1
ATOM 1633 C CA . GLY A 1 207 ? 5.880 -5.502 7.136 1.00 81.50 207 GLY A CA 1
ATOM 1634 C C . GLY A 1 207 ? 4.452 -6.046 7.261 1.00 81.50 207 GLY A C 1
ATOM 1635 O O . GLY A 1 207 ? 4.265 -7.240 7.476 1.00 81.50 207 GLY A O 1
ATOM 1636 N N . ALA A 1 208 ? 3.438 -5.183 7.150 1.00 88.50 208 ALA A N 1
ATOM 1637 C CA . ALA A 1 208 ? 2.022 -5.546 7.240 1.00 88.50 208 ALA A CA 1
ATOM 1638 C C . ALA A 1 208 ? 1.287 -5.321 5.906 1.00 88.50 208 ALA A C 1
ATOM 1640 O O . ALA A 1 208 ? 0.085 -5.047 5.887 1.00 88.50 208 ALA A O 1
ATOM 1641 N N . GLY A 1 209 ? 2.024 -5.377 4.795 1.00 93.12 209 GLY A N 1
ATOM 1642 C CA . GLY A 1 209 ? 1.495 -5.170 3.456 1.00 93.12 209 GLY A CA 1
ATOM 1643 C C . GLY A 1 209 ? 0.561 -6.285 2.998 1.00 93.12 209 GLY A C 1
ATOM 1644 O O . GLY A 1 209 ? 0.513 -7.377 3.564 1.00 93.12 209 GLY A O 1
ATOM 1645 N N . VAL A 1 210 ? -0.164 -6.004 1.923 1.00 96.25 210 VAL A N 1
ATOM 1646 C CA . VAL A 1 210 ? -0.824 -7.016 1.101 1.00 96.25 210 VAL A CA 1
ATOM 1647 C C . VAL A 1 210 ? -0.506 -6.695 -0.349 1.00 96.25 210 VAL A C 1
ATOM 1649 O O . VAL A 1 210 ? -0.769 -5.581 -0.802 1.00 96.25 210 VAL A O 1
ATOM 1652 N N . THR A 1 211 ? 0.048 -7.666 -1.065 1.00 97.38 211 THR A N 1
ATOM 1653 C CA . THR A 1 211 ? 0.382 -7.533 -2.482 1.00 97.38 211 THR A CA 1
ATOM 1654 C C . THR A 1 211 ? -0.424 -8.529 -3.291 1.00 97.38 211 THR A C 1
ATOM 1656 O O . THR A 1 211 ? -0.315 -9.734 -3.072 1.00 97.38 211 THR A O 1
ATOM 1659 N N . ALA A 1 212 ? -1.220 -8.041 -4.242 1.00 97.81 212 ALA A N 1
ATOM 1660 C CA . ALA A 1 212 ? -1.774 -8.928 -5.258 1.00 97.81 212 ALA A CA 1
ATOM 1661 C C . ALA A 1 212 ? -0.776 -9.091 -6.405 1.00 97.81 212 ALA A C 1
ATOM 1663 O O . ALA A 1 212 ? -0.160 -8.104 -6.809 1.00 97.81 212 ALA A O 1
ATOM 1664 N N . VAL A 1 213 ? -0.636 -10.300 -6.941 1.00 97.94 213 VAL A N 1
ATOM 1665 C CA . VAL A 1 213 ? 0.237 -10.590 -8.084 1.00 97.94 213 VAL A CA 1
ATOM 1666 C C . VAL A 1 213 ? -0.542 -11.277 -9.203 1.00 97.94 213 VAL A C 1
ATOM 1668 O O . VAL A 1 213 ? -1.396 -12.126 -8.952 1.00 97.94 213 VAL A O 1
ATOM 1671 N N . SER A 1 214 ? -0.229 -10.904 -10.441 1.00 98.00 214 SER A N 1
ATOM 1672 C CA . SER A 1 214 ? -0.739 -11.518 -11.666 1.00 98.00 214 SER A CA 1
ATOM 1673 C C . SER A 1 214 ? 0.405 -11.644 -12.664 1.00 98.00 214 SER A C 1
ATOM 1675 O O . SER A 1 214 ? 1.085 -10.660 -12.953 1.00 98.00 214 SER A O 1
ATOM 1677 N N . GLY A 1 215 ? 0.625 -12.840 -13.199 1.00 97.56 215 GLY A N 1
ATOM 1678 C CA . GLY A 1 215 ? 1.707 -13.091 -14.146 1.00 97.56 215 GLY A CA 1
ATOM 1679 C C . GLY A 1 215 ? 1.248 -13.133 -15.605 1.00 97.56 215 GLY A C 1
ATOM 1680 O O . GLY A 1 215 ? 0.085 -13.420 -15.890 1.00 97.56 215 GLY A O 1
ATOM 1681 N N . GLY A 1 216 ? 2.171 -12.805 -16.510 1.00 96.81 216 GLY A N 1
ATOM 1682 C CA . GLY A 1 216 ? 1.969 -12.822 -17.958 1.00 96.81 216 GLY A CA 1
ATOM 1683 C C . GLY A 1 216 ? 2.157 -14.192 -18.610 1.00 96.81 216 GLY A C 1
ATOM 1684 O O . GLY A 1 216 ? 2.342 -15.210 -17.946 1.00 96.81 216 GLY A O 1
ATOM 1685 N N . ALA A 1 217 ? 2.130 -14.216 -19.938 1.00 94.94 217 ALA A N 1
ATOM 1686 C CA . ALA A 1 217 ? 2.147 -15.421 -20.760 1.00 94.94 217 ALA A CA 1
ATOM 1687 C C . ALA A 1 217 ? 3.466 -16.207 -20.678 1.00 94.94 217 ALA A C 1
ATOM 1689 O O . ALA A 1 217 ? 3.469 -17.424 -20.860 1.00 94.94 217 ALA A O 1
ATOM 1690 N N . TYR A 1 218 ? 4.582 -15.531 -20.396 1.00 94.12 218 TYR A N 1
ATOM 1691 C CA . TYR A 1 218 ? 5.919 -16.140 -20.365 1.00 94.12 218 TYR A CA 1
ATOM 1692 C C . TYR A 1 218 ? 6.371 -16.577 -18.961 1.00 94.12 218 TYR A C 1
ATOM 1694 O O . TYR A 1 218 ? 7.506 -17.032 -18.786 1.00 94.12 218 TYR A O 1
ATOM 1702 N N . ILE A 1 219 ? 5.519 -16.445 -17.936 1.00 95.25 219 ILE A N 1
ATOM 1703 C CA . ILE A 1 219 ? 5.882 -16.865 -16.579 1.00 95.25 219 ILE A CA 1
ATOM 1704 C C . ILE A 1 219 ? 6.010 -18.391 -16.478 1.00 95.25 219 ILE A C 1
ATOM 1706 O O . ILE A 1 219 ? 5.347 -19.162 -17.167 1.00 95.25 219 ILE A O 1
ATOM 1710 N N . GLN A 1 220 ? 6.852 -18.829 -15.550 1.00 94.31 220 GLN A N 1
ATOM 1711 C CA . GLN A 1 220 ? 6.999 -20.221 -15.141 1.00 94.31 220 GLN A CA 1
ATOM 1712 C C . GLN A 1 220 ? 6.734 -20.292 -13.634 1.00 94.31 220 GLN A C 1
ATOM 1714 O O . GLN A 1 220 ? 6.878 -19.265 -12.964 1.00 94.31 220 GLN A O 1
ATOM 1719 N N . PRO A 1 221 ? 6.436 -21.473 -13.062 1.00 94.88 221 PRO A N 1
ATOM 1720 C CA . PRO A 1 221 ? 6.190 -21.606 -11.623 1.00 94.88 221 PRO A CA 1
ATOM 1721 C C . PRO A 1 221 ? 7.287 -20.984 -10.746 1.00 94.88 221 PRO A C 1
ATOM 1723 O O . PRO A 1 221 ? 6.986 -20.344 -9.746 1.00 94.88 221 PRO A O 1
ATOM 1726 N N . LYS A 1 222 ? 8.555 -21.078 -11.173 1.00 94.38 222 LYS A N 1
ATOM 1727 C CA . LYS A 1 222 ? 9.688 -20.445 -10.480 1.00 94.38 222 LYS A CA 1
ATOM 1728 C C . LYS A 1 222 ? 9.584 -18.914 -10.400 1.00 94.38 222 LYS A C 1
ATOM 1730 O O . LYS A 1 222 ? 9.971 -18.344 -9.397 1.00 94.38 222 LYS A O 1
ATOM 1735 N N . HIS A 1 223 ? 9.051 -18.252 -11.430 1.00 95.31 223 HIS A N 1
ATOM 1736 C CA . HIS A 1 223 ? 8.914 -16.792 -11.454 1.00 95.31 223 HIS A CA 1
ATOM 1737 C C . HIS A 1 223 ? 7.833 -16.328 -10.475 1.00 95.31 223 HIS A C 1
ATOM 1739 O O . HIS A 1 223 ? 8.027 -15.352 -9.753 1.00 95.31 223 HIS A O 1
ATOM 1745 N N . GLN A 1 224 ? 6.716 -17.062 -10.431 1.00 94.19 224 GLN A N 1
ATOM 1746 C CA . GLN A 1 224 ? 5.637 -16.821 -9.475 1.00 94.19 224 GLN A CA 1
ATOM 1747 C C . GLN A 1 224 ? 6.154 -16.977 -8.040 1.00 94.19 224 GLN A C 1
ATOM 1749 O O . GLN A 1 224 ? 5.920 -16.112 -7.199 1.00 94.19 224 GLN A O 1
ATOM 1754 N N . GLU A 1 225 ? 6.928 -18.036 -7.794 1.00 94.50 225 GLU A N 1
ATOM 1755 C CA . GLU A 1 225 ? 7.546 -18.297 -6.496 1.00 94.50 225 GLU A CA 1
ATOM 1756 C C . GLU A 1 225 ? 8.514 -17.186 -6.076 1.00 94.50 225 GLU A C 1
ATOM 1758 O O . GLU A 1 225 ? 8.403 -16.669 -4.968 1.00 94.50 225 GLU A O 1
ATOM 1763 N N . THR A 1 226 ? 9.395 -16.739 -6.978 1.00 95.19 226 THR A N 1
ATOM 1764 C CA . THR A 1 226 ? 10.303 -15.615 -6.717 1.00 95.19 226 THR A CA 1
ATOM 1765 C C . THR A 1 226 ? 9.542 -14.341 -6.350 1.00 95.19 226 THR A C 1
ATOM 1767 O O . THR A 1 226 ? 9.869 -13.694 -5.357 1.00 95.19 226 THR A O 1
ATOM 1770 N N . ALA A 1 227 ? 8.496 -13.976 -7.100 1.00 94.81 227 ALA A N 1
ATOM 1771 C CA . ALA A 1 227 ? 7.688 -12.804 -6.759 1.00 94.81 227 ALA A CA 1
ATOM 1772 C C . ALA A 1 227 ? 7.002 -12.966 -5.393 1.00 94.81 227 ALA A C 1
ATOM 1774 O O . ALA A 1 227 ? 6.997 -12.032 -4.587 1.00 94.81 227 ALA A O 1
ATOM 1775 N N . ARG A 1 228 ? 6.465 -14.157 -5.108 1.00 94.25 228 ARG A N 1
ATOM 1776 C CA . ARG A 1 228 ? 5.835 -14.475 -3.826 1.00 94.25 228 ARG A CA 1
ATOM 1777 C C . ARG A 1 228 ? 6.819 -14.332 -2.668 1.00 94.25 228 ARG A C 1
ATOM 1779 O O . ARG A 1 228 ? 6.462 -13.719 -1.671 1.00 94.25 228 ARG A O 1
ATOM 1786 N N . GLU A 1 229 ? 8.039 -14.848 -2.789 1.00 92.94 229 GLU A N 1
ATOM 1787 C CA . GLU A 1 229 ? 9.085 -14.718 -1.766 1.00 92.94 229 GLU A CA 1
ATOM 1788 C C . GLU A 1 229 ? 9.457 -13.256 -1.501 1.00 92.94 229 GLU A C 1
ATOM 1790 O O . GLU A 1 229 ? 9.520 -12.839 -0.343 1.00 92.94 229 GLU A O 1
ATOM 1795 N N . ILE A 1 230 ? 9.633 -12.460 -2.560 1.00 92.56 230 ILE A N 1
ATOM 1796 C CA . ILE A 1 230 ? 9.993 -11.044 -2.430 1.00 92.56 230 ILE A CA 1
ATOM 1797 C C . ILE A 1 230 ? 8.901 -10.268 -1.690 1.00 92.56 230 ILE A C 1
ATOM 1799 O O . ILE A 1 230 ? 9.188 -9.546 -0.735 1.00 92.56 230 ILE A O 1
ATOM 1803 N N . PHE A 1 231 ? 7.639 -10.417 -2.096 1.00 92.56 231 PHE A N 1
ATOM 1804 C CA . PHE A 1 231 ? 6.546 -9.678 -1.463 1.00 92.56 231 PHE A CA 1
ATOM 1805 C C . PHE A 1 231 ? 6.154 -10.244 -0.091 1.00 92.56 231 PHE A C 1
ATOM 1807 O O . PHE A 1 231 ? 5.715 -9.477 0.769 1.00 92.56 231 PHE A O 1
ATOM 1814 N N . ALA A 1 232 ? 6.385 -11.538 0.162 1.00 91.12 232 ALA A N 1
ATOM 1815 C CA . ALA A 1 232 ? 6.180 -12.150 1.475 1.00 91.12 232 ALA A CA 1
ATOM 1816 C C . ALA A 1 232 ? 7.109 -11.570 2.555 1.00 91.12 232 ALA A C 1
ATOM 1818 O O . ALA A 1 232 ? 6.771 -11.596 3.737 1.00 91.12 232 ALA A O 1
ATOM 1819 N N . ALA A 1 233 ? 8.253 -10.992 2.168 1.00 85.69 233 ALA A N 1
ATOM 1820 C CA . ALA A 1 233 ? 9.151 -10.310 3.099 1.00 85.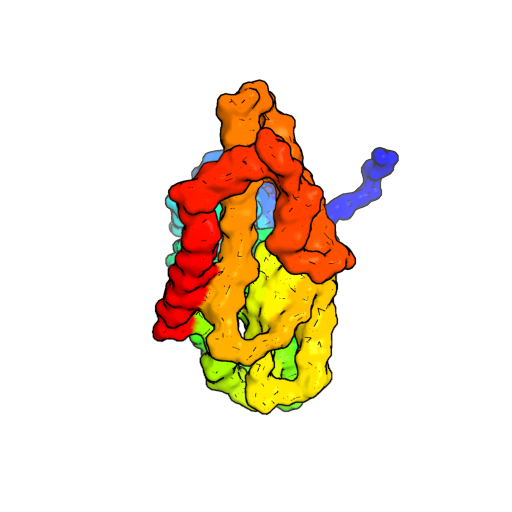69 233 ALA A CA 1
ATOM 1821 C C . ALA A 1 233 ? 8.530 -9.047 3.729 1.00 85.69 233 ALA A C 1
ATOM 1823 O O . ALA A 1 233 ? 8.992 -8.591 4.775 1.00 85.69 233 ALA A O 1
ATOM 1824 N N . VAL A 1 234 ? 7.496 -8.475 3.103 1.00 84.25 234 VAL A N 1
ATOM 1825 C CA . VAL A 1 234 ? 6.865 -7.215 3.531 1.00 84.25 234 VAL A CA 1
ATOM 1826 C C . VAL A 1 234 ? 5.360 -7.332 3.779 1.00 84.25 234 VAL A C 1
ATOM 1828 O O . VAL A 1 234 ? 4.708 -6.328 4.082 1.00 84.25 234 VAL A O 1
ATOM 1831 N N . GLY A 1 235 ? 4.782 -8.529 3.681 1.00 92.06 235 GLY A N 1
ATOM 1832 C CA . GLY A 1 235 ? 3.358 -8.724 3.921 1.00 92.06 235 GLY A CA 1
ATOM 1833 C C . GLY A 1 235 ? 2.784 -10.012 3.346 1.00 92.06 235 GLY A C 1
ATOM 1834 O O . GLY A 1 235 ? 3.498 -10.955 3.033 1.00 92.06 235 GLY A O 1
ATOM 1835 N N . GLU A 1 236 ? 1.462 -10.049 3.213 1.00 95.62 236 GLU A N 1
ATOM 1836 C CA . GLU A 1 236 ? 0.749 -11.162 2.585 1.00 95.62 236 GLU A CA 1
ATOM 1837 C C . GLU A 1 236 ? 0.769 -11.034 1.060 1.00 95.62 236 GLU A C 1
ATOM 1839 O O . GLU A 1 236 ? 0.712 -9.929 0.512 1.00 95.62 236 GLU A O 1
ATOM 1844 N N . VAL A 1 237 ? 0.779 -12.171 0.367 1.00 97.50 237 VAL A N 1
ATOM 1845 C CA . VAL A 1 237 ? 0.718 -12.228 -1.097 1.00 97.50 237 VAL A CA 1
ATOM 1846 C C . VAL A 1 237 ? -0.525 -12.990 -1.520 1.00 97.50 237 VAL A C 1
ATOM 1848 O O . VAL A 1 237 ? -0.820 -14.055 -0.981 1.00 97.50 237 VAL A O 1
ATOM 1851 N N . VAL A 1 238 ? -1.258 -12.443 -2.487 1.00 97.38 238 VAL A N 1
ATOM 1852 C CA . VAL A 1 238 ? -2.447 -13.080 -3.060 1.00 97.38 238 VAL A CA 1
ATOM 1853 C C . VAL A 1 238 ? -2.307 -13.130 -4.572 1.00 97.38 238 VAL A C 1
ATOM 1855 O O . VAL A 1 238 ? -2.016 -12.125 -5.212 1.00 97.38 238 VAL A O 1
ATOM 1858 N N . GLU A 1 239 ? -2.544 -14.295 -5.156 1.00 97.12 239 GLU A N 1
ATOM 1859 C CA . GLU A 1 239 ? -2.554 -14.456 -6.608 1.00 97.12 239 GLU A CA 1
ATOM 1860 C C . GLU A 1 239 ? -3.956 -14.182 -7.151 1.00 97.12 239 GLU A C 1
ATOM 1862 O O . GLU A 1 239 ? -4.948 -14.710 -6.641 1.00 97.12 239 GLU A O 1
ATOM 1867 N N . VAL A 1 240 ? -4.048 -13.340 -8.178 1.00 97.06 240 VAL A N 1
ATOM 1868 C CA . VAL A 1 240 ? -5.315 -12.967 -8.817 1.00 97.06 240 VAL A CA 1
ATOM 1869 C C . VAL A 1 240 ? -5.157 -12.950 -10.331 1.00 97.06 240 VAL A C 1
ATOM 1871 O O . VAL A 1 240 ? -4.056 -12.778 -10.849 1.00 97.06 240 VAL A O 1
ATOM 1874 N N . SER A 1 241 ? -6.263 -13.094 -11.061 1.00 96.81 241 SER A N 1
ATOM 1875 C CA . SER A 1 241 ? -6.251 -12.792 -12.490 1.00 96.81 241 SER A CA 1
ATOM 1876 C C . SER A 1 241 ? -6.062 -11.292 -12.709 1.00 96.81 241 SER A C 1
ATOM 1878 O O . SER A 1 241 ? -6.551 -10.473 -11.928 1.00 96.81 241 SER A O 1
ATOM 1880 N N . GLU A 1 242 ? -5.424 -10.915 -13.817 1.00 95.81 242 GLU A N 1
ATOM 1881 C CA . GLU A 1 242 ? -5.169 -9.505 -14.118 1.00 95.81 242 GLU A CA 1
ATOM 1882 C C . GLU A 1 242 ? -6.454 -8.664 -14.152 1.00 95.81 242 GLU A C 1
ATOM 1884 O O . GLU A 1 242 ? -6.472 -7.524 -13.689 1.00 95.81 242 GLU A O 1
ATOM 1889 N N . SER A 1 243 ? -7.558 -9.249 -14.622 1.00 95.38 243 SER A N 1
ATOM 1890 C CA . SER A 1 243 ? -8.879 -8.610 -14.669 1.00 95.38 243 SER A CA 1
ATOM 1891 C C . SER A 1 243 ? -9.393 -8.124 -13.307 1.00 95.38 243 SER A C 1
ATOM 1893 O O . SER A 1 243 ? -10.325 -7.326 -13.258 1.00 95.38 243 SER A O 1
ATOM 1895 N N . LEU A 1 244 ? -8.818 -8.607 -12.202 1.00 96.69 244 LEU A N 1
ATOM 1896 C CA . LEU A 1 244 ? -9.163 -8.202 -10.841 1.00 96.69 244 LEU A CA 1
ATOM 1897 C C . LEU A 1 244 ? -8.232 -7.114 -10.287 1.00 96.69 244 LEU A C 1
ATOM 1899 O O . LEU A 1 244 ? -8.509 -6.588 -9.211 1.00 96.69 244 LEU A O 1
ATOM 1903 N N . MET A 1 245 ? -7.160 -6.733 -10.987 1.00 95.31 245 MET A N 1
ATOM 1904 C CA . MET A 1 245 ? -6.150 -5.805 -10.458 1.00 95.31 245 MET A CA 1
ATOM 1905 C C . MET A 1 245 ? -6.708 -4.408 -10.174 1.00 95.31 245 MET A C 1
ATOM 1907 O O . MET A 1 245 ? -6.328 -3.792 -9.184 1.00 95.31 245 MET A O 1
ATOM 1911 N N . ASP A 1 246 ? -7.671 -3.921 -10.958 1.00 93.25 246 ASP A N 1
ATOM 1912 C CA . ASP A 1 246 ? -8.345 -2.652 -10.648 1.00 93.25 246 ASP A CA 1
ATOM 1913 C C . ASP A 1 246 ? -9.234 -2.751 -9.398 1.00 93.25 246 ASP A C 1
ATOM 1915 O O . ASP A 1 246 ? -9.355 -1.797 -8.623 1.00 93.25 246 ASP A O 1
ATOM 1919 N N . ALA A 1 247 ? -9.838 -3.919 -9.161 1.00 96.38 247 ALA A N 1
ATOM 1920 C CA . ALA A 1 247 ? -10.587 -4.186 -7.936 1.00 96.38 247 ALA A CA 1
ATOM 1921 C C . ALA A 1 247 ? -9.653 -4.243 -6.718 1.00 96.38 247 ALA A C 1
ATOM 1923 O O . ALA A 1 247 ? -9.956 -3.658 -5.679 1.00 96.38 247 ALA A O 1
ATOM 1924 N N . VAL A 1 248 ? -8.477 -4.863 -6.866 1.00 96.69 248 VAL A N 1
ATOM 1925 C CA . VAL A 1 248 ? -7.413 -4.845 -5.852 1.00 96.69 248 VAL A CA 1
ATOM 1926 C C . VAL A 1 248 ? -6.983 -3.410 -5.543 1.00 96.69 248 VAL A C 1
ATOM 1928 O O . VAL A 1 248 ? -6.926 -3.036 -4.372 1.00 96.69 248 VAL A O 1
ATOM 1931 N N . THR A 1 249 ? -6.738 -2.579 -6.561 1.00 93.00 249 THR A N 1
ATOM 1932 C CA . THR A 1 249 ? -6.394 -1.159 -6.375 1.00 93.00 249 THR A CA 1
ATOM 1933 C C . THR A 1 249 ? -7.460 -0.418 -5.574 1.00 93.00 249 THR A C 1
ATOM 1935 O O . THR A 1 249 ? -7.132 0.312 -4.635 1.00 93.00 249 THR A O 1
ATOM 1938 N N . GLY A 1 250 ? -8.739 -0.627 -5.900 1.00 95.31 250 GLY A N 1
ATOM 1939 C CA . GLY A 1 250 ? -9.849 -0.009 -5.174 1.00 95.31 250 GLY A CA 1
ATOM 1940 C C . GLY A 1 250 ? -9.995 -0.506 -3.735 1.00 95.31 250 GLY A C 1
ATOM 1941 O O . GLY A 1 250 ? -10.424 0.250 -2.869 1.00 95.31 250 GLY A O 1
ATOM 1942 N N . LEU A 1 251 ? -9.600 -1.751 -3.456 1.00 98.00 251 LEU A N 1
ATOM 1943 C CA . LEU A 1 251 ? -9.714 -2.364 -2.136 1.00 98.00 251 LEU A CA 1
ATOM 1944 C C . LEU A 1 251 ? -8.447 -2.202 -1.286 1.00 98.00 251 LEU A C 1
ATOM 1946 O O . LEU A 1 251 ? -8.454 -1.443 -0.324 1.00 98.00 251 LEU A O 1
ATOM 1950 N N . SER A 1 252 ? -7.369 -2.931 -1.589 1.00 95.81 252 SER A N 1
ATOM 1951 C CA . SER A 1 252 ? -6.161 -2.984 -0.753 1.00 95.81 252 SER A CA 1
ATOM 1952 C C . SER A 1 252 ? -5.158 -1.882 -1.076 1.00 95.81 252 SER A C 1
ATOM 1954 O O . SER A 1 252 ? -4.426 -1.473 -0.176 1.00 95.81 252 SER A O 1
ATOM 1956 N N . GLY A 1 253 ? -5.134 -1.386 -2.318 1.00 92.19 253 GLY A N 1
ATOM 1957 C CA . GLY A 1 253 ? -4.290 -0.254 -2.712 1.00 92.19 253 GLY A CA 1
ATOM 1958 C C . GLY A 1 253 ? -4.760 1.055 -2.076 1.00 92.19 253 GLY A C 1
ATOM 1959 O O . GLY A 1 253 ? -3.977 1.765 -1.450 1.00 92.19 253 GLY A O 1
ATOM 1960 N N . SER A 1 254 ? -6.061 1.334 -2.177 1.00 94.00 254 SER A N 1
ATOM 1961 C CA . SER A 1 254 ? -6.698 2.545 -1.635 1.00 94.00 254 SER A CA 1
ATOM 1962 C C . SER A 1 254 ? -7.138 2.391 -0.170 1.00 94.00 254 SER A C 1
ATOM 1964 O O . SER A 1 254 ? -7.249 3.376 0.562 1.00 94.00 254 SER A O 1
ATOM 1966 N N . GLY A 1 255 ? -7.337 1.150 0.284 1.00 97.19 255 GLY A N 1
ATOM 1967 C CA . GLY A 1 255 ? -7.807 0.779 1.622 1.00 97.19 255 GLY A CA 1
ATOM 1968 C C . GLY A 1 255 ? -7.102 1.441 2.808 1.00 97.19 255 GLY A C 1
ATOM 1969 O O . GLY A 1 255 ? -7.799 1.857 3.736 1.00 97.19 255 GLY A O 1
ATOM 1970 N N . PRO A 1 256 ? -5.762 1.599 2.811 1.00 95.94 256 PRO A N 1
ATOM 1971 C CA . PRO A 1 256 ? -5.060 2.269 3.902 1.00 95.94 256 PRO A CA 1
ATOM 1972 C C . PRO A 1 256 ? -5.591 3.679 4.192 1.00 95.94 256 PRO A C 1
ATOM 1974 O O . PRO A 1 256 ? -5.695 4.057 5.357 1.00 95.94 256 PRO A O 1
ATOM 1977 N N . ALA A 1 257 ? -6.000 4.431 3.164 1.00 96.75 257 ALA A N 1
ATOM 1978 C CA . ALA A 1 257 ? -6.593 5.756 3.346 1.00 96.75 257 ALA A CA 1
ATOM 1979 C C . ALA A 1 257 ? -7.977 5.681 4.013 1.00 96.75 257 ALA A C 1
ATOM 1981 O O . ALA A 1 257 ? -8.293 6.500 4.874 1.00 96.75 257 ALA A O 1
ATOM 1982 N N . TYR A 1 258 ? -8.785 4.671 3.674 1.00 98.44 258 TYR A N 1
ATOM 1983 C CA . TYR A 1 258 ? -10.100 4.461 4.292 1.00 98.44 258 TYR A CA 1
ATOM 1984 C C . TYR A 1 258 ? -9.961 4.118 5.778 1.00 98.44 258 TYR A C 1
ATOM 1986 O O . TYR A 1 258 ? -10.718 4.613 6.611 1.00 98.44 258 TYR A O 1
ATOM 1994 N N . VAL A 1 259 ? -8.963 3.298 6.120 1.00 98.12 259 VAL A N 1
ATOM 1995 C CA . VAL A 1 259 ? -8.652 2.942 7.509 1.00 98.12 259 VAL A CA 1
ATOM 1996 C C . VAL A 1 259 ? -8.119 4.150 8.281 1.00 98.12 259 VAL A C 1
ATOM 1998 O O . VAL A 1 259 ? -8.548 4.374 9.410 1.00 98.12 259 VAL A O 1
ATOM 2001 N N . ALA A 1 260 ? -7.243 4.963 7.683 1.00 95.62 260 ALA A N 1
ATOM 2002 C CA . ALA A 1 260 ? -6.747 6.188 8.311 1.00 95.62 260 ALA A CA 1
ATOM 2003 C C . ALA A 1 260 ? -7.891 7.162 8.641 1.00 95.62 260 ALA A C 1
ATOM 2005 O O . ALA A 1 260 ? -7.985 7.625 9.777 1.00 95.62 260 ALA A O 1
ATOM 2006 N N . LEU A 1 261 ? -8.808 7.383 7.690 1.00 97.00 261 LEU A N 1
ATOM 2007 C CA . LEU A 1 261 ? -10.003 8.204 7.899 1.00 97.00 261 LEU A CA 1
ATOM 2008 C C . LEU A 1 261 ? -10.897 7.640 9.016 1.00 97.00 261 LEU A C 1
ATOM 2010 O O . LEU A 1 261 ? -11.431 8.391 9.828 1.00 97.00 261 LEU A O 1
ATOM 2014 N N . MET A 1 262 ? -11.045 6.314 9.094 1.00 98.31 262 MET A N 1
ATOM 2015 C CA . MET A 1 262 ? -11.803 5.662 10.165 1.00 98.31 262 MET A CA 1
ATOM 2016 C C . MET A 1 262 ? -11.170 5.890 11.543 1.00 98.31 262 MET A C 1
ATOM 2018 O O . MET A 1 262 ? -11.880 6.216 12.492 1.00 98.31 262 MET A O 1
ATOM 2022 N N . VAL A 1 263 ? -9.848 5.734 11.663 1.00 98.25 263 VAL A N 1
ATOM 2023 C CA . VAL A 1 263 ? -9.117 5.971 12.919 1.00 98.25 263 VAL A CA 1
ATOM 2024 C C . VAL A 1 263 ? -9.236 7.435 13.347 1.00 98.25 263 VAL A C 1
ATOM 2026 O O . VAL A 1 263 ? -9.501 7.708 14.518 1.00 98.25 263 VAL A O 1
ATOM 2029 N N . GLU A 1 264 ? -9.092 8.372 12.407 1.00 98.38 264 GLU A N 1
ATOM 2030 C CA . GLU A 1 264 ? -9.273 9.806 12.651 1.00 98.38 264 GLU A CA 1
ATOM 2031 C C . GLU A 1 264 ? -10.689 10.116 13.161 1.00 98.38 264 GLU A C 1
ATOM 2033 O O . GLU A 1 264 ? -10.844 10.713 14.228 1.00 98.38 264 GLU A O 1
ATOM 2038 N N . ALA A 1 265 ? -11.720 9.617 12.473 1.00 98.50 265 ALA A N 1
ATOM 2039 C CA . ALA A 1 265 ? -13.116 9.828 12.850 1.00 98.50 265 ALA A CA 1
ATOM 2040 C C . ALA A 1 265 ? -13.465 9.219 14.221 1.00 98.50 265 ALA A C 1
ATOM 2042 O O . ALA A 1 265 ? -14.208 9.818 15.002 1.00 98.50 265 ALA A O 1
ATOM 2043 N N . LEU A 1 266 ? -12.917 8.044 14.553 1.00 98.75 266 LEU A N 1
ATOM 2044 C CA . LEU A 1 266 ? -13.080 7.435 15.878 1.00 98.75 266 LEU A CA 1
ATOM 2045 C C . LEU A 1 266 ? -12.428 8.285 16.975 1.00 98.75 266 LEU A C 1
ATOM 2047 O O . LEU A 1 266 ? -13.027 8.486 18.034 1.00 98.75 266 LEU A O 1
ATOM 2051 N N . ALA A 1 267 ? -11.228 8.817 16.724 1.00 98.50 267 ALA A N 1
ATOM 2052 C CA . ALA A 1 267 ? -10.554 9.705 17.664 1.00 98.50 267 ALA A CA 1
ATOM 2053 C C . ALA A 1 267 ? -11.347 11.007 17.873 1.00 98.50 267 ALA A C 1
ATOM 2055 O O . ALA A 1 267 ? -11.501 11.455 19.010 1.00 98.50 267 ALA A O 1
ATOM 2056 N N . ASP A 1 268 ? -11.899 11.588 16.805 1.00 98.50 268 ASP A N 1
ATOM 2057 C CA . ASP A 1 268 ? -12.788 12.753 16.880 1.00 98.50 268 ASP A CA 1
ATOM 2058 C C . ASP A 1 268 ? -14.055 12.466 17.687 1.00 98.50 268 ASP A C 1
ATOM 2060 O O . ASP A 1 268 ? -14.420 13.263 18.552 1.00 98.50 268 ASP A O 1
ATOM 2064 N N . GLY A 1 269 ? -14.678 11.301 17.488 1.00 98.75 269 GLY A N 1
ATOM 2065 C CA . GLY A 1 269 ? -15.806 10.848 18.305 1.00 98.75 269 GLY A CA 1
ATOM 2066 C C . GLY A 1 269 ? -15.448 10.714 19.790 1.00 98.75 269 GLY A C 1
ATOM 2067 O O . GLY A 1 269 ? -16.231 11.105 20.659 1.00 98.75 269 GLY A O 1
ATOM 2068 N N . GLY A 1 270 ? -14.240 10.231 20.093 1.00 98.75 270 GLY A N 1
ATOM 2069 C CA . GLY A 1 270 ? -13.703 10.177 21.453 1.00 98.75 270 GLY A CA 1
ATOM 2070 C C . GLY A 1 270 ? -13.534 11.563 22.082 1.00 98.75 270 GLY A C 1
ATOM 2071 O O . GLY A 1 270 ? -13.949 11.774 23.222 1.00 98.75 270 GLY A O 1
ATOM 2072 N N . VAL A 1 271 ? -12.985 12.528 21.337 1.00 98.69 271 VAL A N 1
ATOM 2073 C CA . VAL A 1 271 ? -12.841 13.923 21.793 1.00 98.69 271 VAL A CA 1
ATOM 2074 C C . VAL A 1 271 ? -14.196 14.592 21.994 1.00 98.69 271 VAL A C 1
ATOM 2076 O O . VAL A 1 271 ? -14.414 15.222 23.027 1.00 98.69 271 VAL A O 1
ATOM 2079 N N . ALA A 1 272 ? -15.134 14.404 21.064 1.00 98.62 272 ALA A N 1
ATOM 2080 C CA . ALA A 1 272 ? -16.507 14.892 21.199 1.00 98.62 272 ALA A CA 1
ATOM 2081 C C . ALA A 1 272 ? -17.221 14.298 22.429 1.00 98.62 272 ALA A C 1
ATOM 2083 O O . ALA A 1 272 ? -18.119 14.924 22.988 1.00 98.62 272 ALA A O 1
ATOM 2084 N N . SER A 1 273 ? -16.781 13.121 22.879 1.00 98.56 273 SER A N 1
ATOM 2085 C CA . SER A 1 273 ? -17.256 12.449 24.094 1.00 98.56 273 SER A CA 1
ATOM 2086 C C . SER A 1 273 ? -16.457 12.816 25.357 1.00 98.56 273 SER A C 1
ATOM 2088 O O . SER A 1 273 ? -16.704 12.251 26.420 1.00 98.56 273 SER A O 1
ATOM 2090 N N . GLY A 1 274 ? -15.508 13.756 25.265 1.00 98.56 274 GLY A N 1
ATOM 2091 C CA . GLY A 1 274 ? -14.766 14.311 26.401 1.00 98.56 274 GLY A CA 1
ATOM 2092 C C . GLY A 1 274 ? -13.356 13.752 26.624 1.00 98.56 274 GLY A C 1
ATOM 2093 O O . GLY A 1 274 ? -12.721 14.112 27.615 1.00 98.56 274 GLY A O 1
ATOM 2094 N N . LEU A 1 275 ? -12.833 12.895 25.740 1.00 98.25 275 LEU A N 1
ATOM 2095 C CA . LEU A 1 275 ? -11.458 12.399 25.866 1.00 98.25 275 LEU A CA 1
ATOM 2096 C C . LEU A 1 275 ? -10.423 13.455 25.434 1.00 98.25 275 LEU A C 1
ATOM 2098 O O . LEU A 1 275 ? -10.628 14.158 24.443 1.00 98.25 275 LEU A O 1
ATOM 2102 N N . PRO A 1 276 ? -9.249 13.525 26.088 1.00 97.81 276 PRO A N 1
ATOM 2103 C CA . PRO A 1 276 ? -8.115 14.270 25.553 1.00 97.81 276 PRO A CA 1
ATOM 2104 C C . PRO A 1 276 ? -7.663 13.706 24.199 1.00 97.81 276 PRO A C 1
ATOM 2106 O O . PRO A 1 276 ? -7.545 12.489 24.037 1.00 97.81 276 PRO A O 1
ATOM 2109 N N . ARG A 1 277 ? -7.332 14.589 23.246 1.00 97.44 277 ARG A N 1
ATOM 2110 C CA . ARG A 1 277 ? -6.926 14.220 21.875 1.00 97.44 277 ARG A CA 1
ATOM 2111 C C . ARG A 1 277 ? -5.863 13.109 21.806 1.00 97.44 277 ARG A C 1
ATOM 2113 O O . ARG A 1 277 ? -6.110 12.148 21.078 1.00 97.44 277 ARG A O 1
ATOM 2120 N N . PRO A 1 278 ? -4.734 13.172 22.544 1.00 96.62 278 PRO A N 1
ATOM 2121 C CA . PRO A 1 278 ? -3.707 12.131 22.449 1.00 96.62 278 PRO A CA 1
ATOM 2122 C C . PRO A 1 278 ? -4.216 10.751 22.883 1.00 96.62 278 PRO A C 1
ATOM 2124 O O . PRO A 1 278 ? -3.898 9.743 22.258 1.00 96.62 278 PRO A O 1
ATOM 2127 N N . ILE A 1 279 ? -5.063 10.710 23.917 1.00 94.06 279 ILE A N 1
ATOM 2128 C CA . ILE A 1 279 ? -5.659 9.468 24.421 1.00 94.06 279 ILE A CA 1
ATOM 2129 C C . ILE A 1 279 ? -6.668 8.912 23.414 1.00 94.06 279 ILE A C 1
ATOM 2131 O O . ILE A 1 279 ? -6.643 7.721 23.119 1.00 94.06 279 ILE A O 1
ATOM 2135 N N . ALA A 1 280 ? -7.522 9.764 22.840 1.00 97.00 280 ALA A N 1
ATOM 2136 C CA . ALA A 1 280 ? -8.495 9.344 21.836 1.00 97.00 280 ALA A CA 1
ATOM 2137 C C . ALA A 1 280 ? -7.821 8.756 20.582 1.00 97.00 280 ALA A C 1
ATOM 2139 O O . ALA A 1 280 ? -8.258 7.723 20.082 1.00 97.00 280 ALA A O 1
ATOM 2140 N N . GLN A 1 281 ? -6.728 9.372 20.113 1.00 95.75 281 GLN A N 1
ATOM 2141 C CA . GLN A 1 281 ? -5.935 8.867 18.985 1.00 95.75 281 GLN A CA 1
ATOM 2142 C C . GLN A 1 281 ? -5.331 7.492 19.279 1.00 95.75 281 GLN A C 1
ATOM 2144 O O . GLN A 1 281 ? -5.466 6.581 18.464 1.00 95.75 281 GLN A O 1
ATOM 2149 N N . GLN A 1 282 ? -4.708 7.330 20.450 1.00 96.38 282 GLN A N 1
ATOM 2150 C CA . GLN A 1 282 ? -4.126 6.052 20.855 1.00 96.38 282 GLN A CA 1
ATOM 2151 C C . GLN A 1 282 ? -5.196 4.954 20.943 1.00 96.38 282 GLN A C 1
ATOM 2153 O O . GLN A 1 282 ? -5.019 3.878 20.379 1.00 96.38 282 GLN A O 1
ATOM 2158 N N . LEU A 1 283 ? -6.325 5.229 21.606 1.00 98.19 283 LEU A N 1
ATOM 2159 C CA . LEU A 1 283 ? -7.414 4.260 21.749 1.00 98.19 283 LEU A CA 1
ATOM 2160 C C . LEU A 1 283 ? -8.017 3.865 20.397 1.00 98.19 283 LEU A C 1
ATOM 2162 O O . LEU A 1 283 ? -8.264 2.682 20.172 1.00 98.19 283 LEU A O 1
ATOM 2166 N N . ALA A 1 284 ? -8.238 4.823 19.492 1.00 98.56 284 ALA 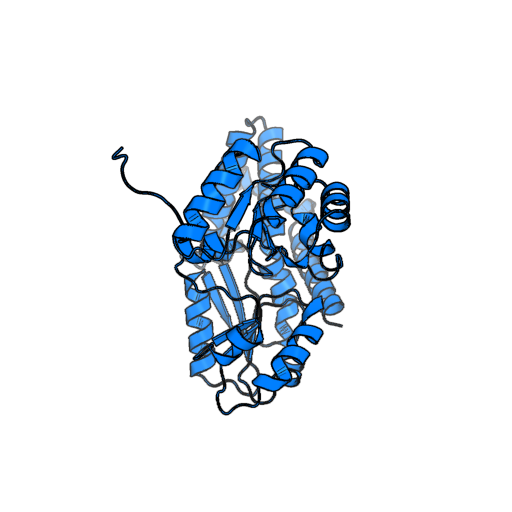A N 1
ATOM 2167 C CA . ALA A 1 284 ? -8.782 4.550 18.164 1.00 98.56 284 ALA A CA 1
ATOM 2168 C C . ALA A 1 284 ? -7.848 3.655 17.336 1.00 98.56 284 ALA A C 1
ATOM 2170 O O . ALA A 1 284 ? -8.296 2.651 16.777 1.0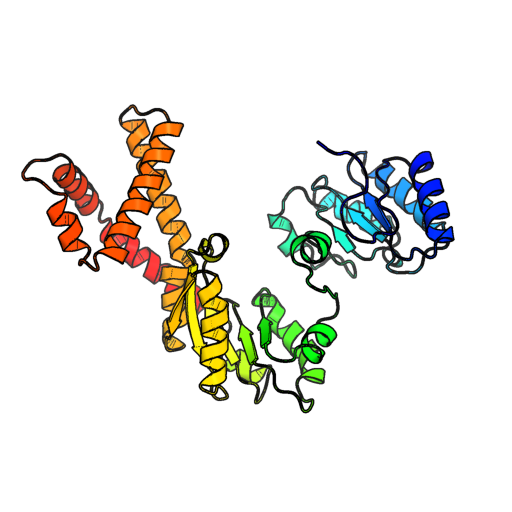0 98.56 284 ALA A O 1
ATOM 2171 N N . LEU A 1 285 ? -6.550 3.980 17.304 1.00 97.06 285 LEU A N 1
ATOM 2172 C CA . LEU A 1 285 ? -5.550 3.209 16.566 1.00 97.06 285 LEU A CA 1
ATOM 2173 C C . LEU A 1 285 ? -5.449 1.767 17.082 1.00 97.06 285 LEU A C 1
ATOM 2175 O O . LEU A 1 285 ? -5.567 0.824 16.299 1.00 97.06 285 LEU A O 1
ATOM 2179 N N . GLU A 1 286 ? -5.289 1.591 18.396 1.00 97.94 286 GLU A N 1
ATOM 2180 C CA . GLU A 1 286 ? -5.162 0.265 19.016 1.00 97.94 286 GLU A CA 1
ATOM 2181 C C . GLU A 1 286 ? -6.445 -0.565 18.880 1.00 97.94 286 GLU A C 1
ATOM 2183 O O . GLU A 1 286 ? -6.385 -1.777 18.672 1.00 97.94 286 GLU A O 1
ATOM 2188 N N . THR A 1 287 ? -7.619 0.076 18.922 1.00 98.62 287 THR A N 1
ATOM 2189 C CA . THR A 1 287 ? -8.905 -0.608 18.706 1.00 98.62 287 THR A CA 1
ATOM 2190 C C . THR A 1 287 ? -8.988 -1.192 17.299 1.00 98.62 287 THR A C 1
ATOM 2192 O O . THR A 1 287 ? -9.367 -2.355 17.134 1.00 98.62 287 THR A O 1
ATOM 2195 N N . VAL A 1 288 ? -8.614 -0.418 16.275 1.00 98.25 288 VAL A N 1
ATOM 2196 C CA . VAL A 1 288 ? -8.621 -0.888 14.883 1.00 98.25 288 VAL A CA 1
ATOM 2197 C C . VAL A 1 288 ? -7.578 -1.990 14.677 1.00 98.25 288 VAL A C 1
ATOM 2199 O O . VAL A 1 288 ? -7.915 -3.051 14.146 1.00 98.25 288 VAL A O 1
ATOM 2202 N N . LEU A 1 289 ? -6.344 -1.787 15.152 1.00 97.38 289 LEU A N 1
ATOM 2203 C CA . LEU A 1 289 ? -5.257 -2.764 15.034 1.00 97.38 289 LEU A CA 1
ATOM 2204 C C . LEU A 1 289 ? -5.607 -4.095 15.716 1.00 97.38 289 LEU A C 1
ATOM 2206 O O . LEU A 1 289 ? -5.506 -5.159 15.100 1.00 97.38 289 LEU A O 1
ATOM 2210 N N . GLY A 1 290 ? -6.056 -4.040 16.971 1.00 98.00 290 GLY A N 1
ATOM 2211 C CA . GLY A 1 290 ? -6.427 -5.218 17.751 1.00 98.00 290 GLY A CA 1
ATOM 2212 C C . GLY A 1 290 ? -7.603 -5.980 17.142 1.00 98.00 290 GLY A C 1
ATOM 2213 O O . GLY A 1 290 ? -7.565 -7.208 17.068 1.00 98.00 290 GLY A O 1
ATOM 2214 N N . THR A 1 291 ? -8.614 -5.269 16.630 1.00 98.25 291 THR A N 1
ATOM 2215 C CA . THR A 1 291 ? -9.775 -5.891 15.970 1.00 98.25 291 THR A CA 1
ATOM 2216 C C . THR A 1 291 ? -9.373 -6.596 14.674 1.00 98.25 291 THR A C 1
ATOM 2218 O O . THR A 1 291 ? -9.774 -7.738 14.445 1.00 98.25 291 THR A O 1
ATOM 2221 N N . ALA A 1 292 ? -8.546 -5.956 13.840 1.00 96.50 292 ALA A N 1
ATOM 2222 C CA . ALA A 1 292 ? -8.046 -6.559 12.605 1.00 96.50 292 ALA A CA 1
ATOM 2223 C C . ALA A 1 292 ? -7.196 -7.810 12.887 1.00 96.50 292 ALA A C 1
ATOM 2225 O O . ALA A 1 292 ? -7.383 -8.848 12.247 1.00 96.50 292 ALA A O 1
ATOM 2226 N N . LYS A 1 293 ? -6.314 -7.741 13.891 1.00 97.06 293 LYS A N 1
ATOM 2227 C CA . LYS A 1 293 ? -5.506 -8.880 14.342 1.00 97.06 293 LYS A CA 1
ATOM 2228 C C . LYS A 1 293 ? -6.378 -10.035 14.836 1.00 97.06 293 LYS A C 1
ATOM 2230 O O . LYS A 1 293 ? -6.178 -11.169 14.408 1.00 97.06 293 LYS A O 1
ATOM 2235 N N . LEU A 1 294 ? -7.384 -9.745 15.663 1.00 97.62 294 LEU A N 1
ATOM 2236 C CA . LEU A 1 294 ? -8.310 -10.754 16.172 1.00 97.62 294 LEU A CA 1
ATOM 2237 C C . LEU A 1 294 ? -9.063 -11.459 15.038 1.00 97.62 294 LEU A C 1
ATOM 2239 O O . LEU A 1 294 ? -9.158 -12.684 15.049 1.00 97.62 294 LEU A O 1
ATOM 2243 N N . LEU A 1 295 ? -9.563 -10.724 14.039 1.00 97.81 295 LEU A N 1
ATOM 2244 C CA . LEU A 1 295 ? -10.213 -11.323 12.865 1.00 97.81 295 LEU A CA 1
ATOM 2245 C C . LEU A 1 295 ? -9.257 -12.233 12.086 1.00 97.81 295 LEU A C 1
ATOM 2247 O O . LEU A 1 295 ? -9.634 -13.349 11.728 1.00 97.81 295 LEU A O 1
ATOM 2251 N N . LYS A 1 296 ? -8.012 -11.787 11.869 1.00 94.69 296 LYS A N 1
ATOM 2252 C CA . LYS A 1 296 ? -6.993 -12.559 11.146 1.00 94.69 296 LYS A CA 1
ATOM 2253 C C . LYS A 1 296 ? -6.651 -13.871 11.861 1.00 94.69 296 LYS A C 1
ATOM 2255 O O . LYS A 1 296 ? -6.617 -14.920 11.224 1.00 94.69 296 LYS A O 1
ATOM 2260 N N . GLU A 1 297 ? -6.415 -13.823 13.170 1.00 96.75 297 GLU A N 1
ATOM 2261 C CA . GLU A 1 297 ? -5.998 -14.990 13.961 1.00 96.75 297 GLU A CA 1
ATOM 2262 C C . GLU A 1 297 ? -7.144 -15.973 14.210 1.00 96.75 297 GLU A C 1
ATOM 2264 O O . GLU A 1 297 ? -6.968 -17.185 14.097 1.00 96.75 297 GLU A O 1
ATOM 2269 N N . SER A 1 298 ? -8.333 -15.456 14.525 1.00 96.38 298 SER A N 1
ATOM 2270 C CA . SER A 1 298 ? -9.493 -16.290 14.855 1.00 96.38 298 SER A CA 1
ATOM 2271 C C . SER A 1 298 ? -10.201 -16.870 13.630 1.00 96.38 298 SER A C 1
ATOM 2273 O O . SER A 1 298 ? -10.957 -17.829 13.772 1.00 96.38 298 SER A O 1
ATOM 2275 N N . LYS A 1 299 ? -9.975 -16.293 12.439 1.00 94.06 299 LYS A N 1
ATOM 2276 C CA . LYS A 1 299 ? -10.662 -16.633 11.179 1.00 94.06 299 LYS A CA 1
ATOM 2277 C C . LYS A 1 299 ? -12.193 -16.567 11.273 1.00 94.06 299 LYS A C 1
ATOM 2279 O O . LYS A 1 299 ? -12.892 -17.196 10.479 1.00 94.06 299 LYS A O 1
ATOM 2284 N N . LEU A 1 300 ? -12.719 -15.818 12.242 1.00 94.25 300 LEU A N 1
ATOM 2285 C CA . LEU A 1 300 ? -14.155 -15.623 12.404 1.00 94.25 300 LEU A CA 1
ATOM 2286 C C . LEU A 1 300 ? -14.707 -14.764 11.274 1.00 94.25 300 LEU A C 1
ATOM 2288 O O . LEU A 1 300 ? -14.062 -13.825 10.799 1.00 94.25 300 LEU A O 1
ATOM 2292 N N . HIS A 1 301 ? -15.955 -15.028 10.903 1.00 97.56 301 HIS A N 1
ATOM 2293 C CA . HIS A 1 301 ? -16.679 -14.111 10.039 1.00 97.56 301 HIS A CA 1
ATOM 2294 C C . HIS A 1 301 ? -16.868 -12.759 10.767 1.00 97.56 301 HIS A C 1
ATOM 2296 O O . HIS A 1 301 ? -17.252 -12.759 11.940 1.00 97.56 301 HIS A O 1
ATOM 2302 N N . PRO A 1 302 ? -16.681 -11.589 10.118 1.00 97.56 302 PRO A N 1
ATOM 2303 C CA . PRO A 1 302 ? -16.791 -10.291 10.795 1.00 97.56 302 PRO A CA 1
ATOM 2304 C C . PRO A 1 302 ? -18.135 -10.051 11.497 1.00 97.56 302 PRO A C 1
ATOM 2306 O O . PRO A 1 302 ? -18.179 -9.419 12.551 1.00 97.56 302 PRO A O 1
ATOM 2309 N N . ALA A 1 303 ? -19.234 -10.582 10.945 1.00 97.75 303 ALA A N 1
ATOM 2310 C CA . ALA A 1 303 ? -20.546 -10.500 11.593 1.00 97.75 303 ALA A CA 1
ATOM 2311 C C . ALA A 1 303 ? -20.586 -11.248 12.934 1.00 97.75 303 ALA A C 1
ATOM 2313 O O . ALA A 1 303 ? -21.208 -10.760 13.871 1.00 97.75 303 ALA A O 1
ATOM 2314 N N . GLU A 1 304 ? -19.876 -12.372 13.042 1.00 98.00 304 GLU A N 1
ATOM 2315 C CA . GLU A 1 304 ? -19.807 -13.152 14.274 1.00 98.00 304 GLU A CA 1
ATOM 2316 C C . GLU A 1 304 ? -19.001 -12.417 15.347 1.00 98.00 304 GLU A C 1
ATOM 2318 O O . GLU A 1 304 ? -19.449 -12.319 16.487 1.00 98.00 304 GLU A O 1
ATOM 2323 N N . LEU A 1 305 ? -17.846 -11.835 14.995 1.00 97.50 305 LEU A N 1
ATOM 2324 C CA . LEU A 1 305 ? -17.095 -11.011 15.946 1.00 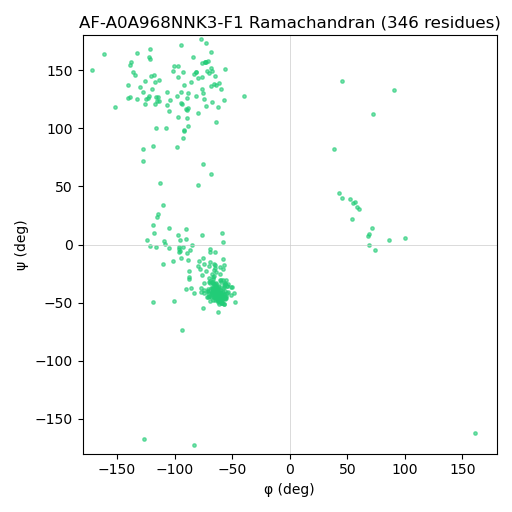97.50 305 LEU A CA 1
ATOM 2325 C C . LEU A 1 305 ? -17.937 -9.823 16.429 1.00 97.50 305 LEU A C 1
ATOM 2327 O O . LEU A 1 305 ? -17.991 -9.563 17.629 1.00 97.50 305 LEU A O 1
ATOM 2331 N N . LYS A 1 306 ? -18.630 -9.142 15.507 1.00 97.62 306 LYS A N 1
ATOM 2332 C CA . LYS A 1 306 ? -19.551 -8.045 15.827 1.00 97.62 306 LYS A CA 1
ATOM 2333 C C . LYS A 1 306 ? -20.632 -8.505 16.815 1.00 97.62 306 LYS A C 1
ATOM 2335 O O . LYS A 1 306 ? -20.859 -7.813 17.802 1.00 97.62 306 LYS A O 1
ATOM 2340 N N . ASP A 1 307 ? -21.258 -9.663 16.609 1.00 97.69 307 ASP A N 1
ATOM 2341 C CA . ASP A 1 307 ? -22.275 -10.188 17.533 1.00 97.69 307 ASP A CA 1
ATOM 2342 C C . ASP A 1 307 ? -21.676 -10.545 18.909 1.00 97.69 307 ASP A C 1
ATOM 2344 O O . ASP A 1 307 ? -22.259 -10.204 19.937 1.00 97.69 307 ASP A O 1
ATOM 2348 N N . ARG A 1 308 ? -20.469 -11.129 18.960 1.00 97.44 308 ARG A N 1
ATOM 2349 C CA . ARG A 1 308 ? -19.772 -11.474 20.219 1.00 97.44 308 ARG A CA 1
ATOM 2350 C C . ARG A 1 308 ? -19.469 -10.264 21.110 1.00 97.44 308 ARG A C 1
ATOM 2352 O O . ARG A 1 308 ? -19.434 -10.413 22.328 1.00 97.44 308 ARG A O 1
ATOM 2359 N N . VAL A 1 309 ? -19.245 -9.083 20.530 1.00 96.69 309 VAL A N 1
ATOM 2360 C CA . VAL A 1 309 ? -18.962 -7.839 21.279 1.00 96.69 309 VAL A CA 1
ATOM 2361 C C . VAL A 1 309 ? -20.204 -6.962 21.494 1.00 96.69 309 VAL A C 1
ATOM 2363 O O . VAL A 1 309 ? -20.096 -5.827 21.965 1.00 96.69 309 VAL A O 1
ATOM 2366 N N . THR A 1 310 ? -21.392 -7.474 21.158 1.00 97.56 310 THR A N 1
ATOM 2367 C CA . THR A 1 310 ? -22.652 -6.727 21.202 1.00 97.56 310 THR A CA 1
ATOM 2368 C C . THR A 1 310 ? -23.611 -7.330 22.223 1.00 97.56 310 THR A C 1
ATOM 2370 O O . THR A 1 310 ? -24.308 -8.304 21.952 1.00 97.56 310 THR A O 1
ATOM 2373 N N . SER A 1 311 ? -23.689 -6.724 23.408 1.00 96.25 311 SER A N 1
ATOM 2374 C CA . SER A 1 311 ? -24.664 -7.116 24.428 1.00 96.25 311 SER A CA 1
ATOM 2375 C C . SER A 1 311 ? -26.055 -6.503 24.173 1.00 96.25 311 SER A C 1
ATOM 2377 O O . SER A 1 311 ? -26.152 -5.379 23.660 1.00 96.25 311 SER A O 1
ATOM 2379 N N . PRO A 1 312 ? -27.153 -7.195 24.548 1.00 96.56 312 PRO A N 1
ATOM 2380 C CA . PRO A 1 312 ? -28.506 -6.648 24.450 1.00 96.56 312 PRO A CA 1
ATOM 2381 C C . PRO A 1 312 ? -28.648 -5.329 25.222 1.00 96.56 312 PRO A C 1
ATOM 2383 O O . PRO A 1 312 ? -28.351 -5.267 26.412 1.00 96.56 312 PRO A O 1
ATOM 2386 N N . GLY A 1 313 ? -29.089 -4.266 24.539 1.00 97.38 313 GLY A N 1
ATOM 2387 C CA . GLY A 1 313 ? -29.247 -2.927 25.128 1.00 97.38 313 GLY A CA 1
ATOM 2388 C C . GLY A 1 313 ? -27.938 -2.225 25.522 1.00 97.38 313 GLY A C 1
ATOM 2389 O O . GLY A 1 313 ? -27.987 -1.178 26.161 1.00 97.38 313 GLY A O 1
ATOM 2390 N N . GLY A 1 314 ? -26.778 -2.788 25.169 1.00 98.38 314 GLY A N 1
ATOM 2391 C CA . GLY A 1 314 ? -25.468 -2.240 25.512 1.00 98.38 314 GLY A CA 1
ATOM 2392 C C . GLY A 1 314 ? -25.034 -1.046 24.657 1.00 98.38 314 GLY A C 1
ATOM 2393 O O . GLY A 1 314 ? -25.676 -0.655 23.681 1.00 98.38 314 GLY A O 1
ATOM 2394 N N . THR A 1 315 ? -23.874 -0.486 24.995 1.00 98.19 315 THR A N 1
ATOM 2395 C CA . THR A 1 315 ? -23.278 0.652 24.276 1.00 98.19 315 THR A CA 1
ATOM 2396 C C . THR A 1 315 ? -22.919 0.304 22.827 1.00 98.19 315 THR A C 1
ATOM 2398 O O . THR A 1 315 ? -23.161 1.110 21.929 1.00 98.19 315 THR A O 1
ATOM 2401 N N . THR A 1 316 ? -22.420 -0.912 22.568 1.00 98.19 316 THR A N 1
ATOM 2402 C CA . THR A 1 316 ? -22.035 -1.363 21.220 1.00 98.19 316 THR A CA 1
ATOM 2403 C C . THR A 1 316 ? -23.215 -1.368 20.249 1.00 98.19 316 THR A C 1
ATOM 2405 O O . THR A 1 316 ? -23.094 -0.829 19.149 1.00 98.19 316 THR A O 1
ATOM 2408 N N . ILE A 1 317 ? -24.377 -1.920 20.636 1.00 98.50 317 ILE A N 1
ATOM 2409 C CA . ILE A 1 317 ? -25.539 -1.970 19.732 1.00 98.50 317 ILE A CA 1
ATOM 2410 C C . ILE A 1 317 ? -26.091 -0.570 19.440 1.00 98.50 317 ILE A C 1
ATOM 2412 O O . ILE A 1 317 ? -26.510 -0.305 18.315 1.00 98.50 317 ILE A O 1
ATOM 2416 N N . ALA A 1 318 ? -26.030 0.349 20.410 1.00 98.62 318 ALA A N 1
ATOM 2417 C CA . ALA A 1 318 ? -26.414 1.743 20.203 1.00 98.62 318 ALA A CA 1
ATOM 2418 C C . ALA A 1 318 ? -25.499 2.442 19.178 1.00 98.62 318 ALA A C 1
ATOM 2420 O O . ALA A 1 318 ? -25.990 3.152 18.299 1.00 98.62 318 ALA A O 1
ATOM 2421 N N . GLY A 1 319 ? -24.186 2.190 19.241 1.00 98.50 319 GLY A N 1
ATOM 2422 C CA . GLY A 1 319 ? -23.221 2.672 18.249 1.00 98.50 319 GLY A CA 1
ATOM 2423 C C . GLY A 1 319 ? -23.447 2.068 16.859 1.00 98.50 319 GLY A C 1
ATOM 2424 O O . GLY A 1 319 ? -23.541 2.802 15.875 1.00 98.50 319 GLY A O 1
ATOM 2425 N N . ILE A 1 320 ? -23.618 0.742 16.774 1.00 98.44 320 ILE A N 1
ATOM 2426 C CA . ILE A 1 320 ? -23.917 0.038 15.514 1.00 98.44 320 ILE A CA 1
ATOM 2427 C C . ILE A 1 320 ? -25.191 0.593 14.871 1.00 98.44 320 ILE A C 1
ATOM 2429 O O . ILE A 1 320 ? -25.197 0.852 13.671 1.00 98.44 320 ILE A O 1
ATOM 2433 N N . ALA A 1 321 ? -26.248 0.843 15.649 1.00 98.56 321 ALA A N 1
ATOM 2434 C CA . ALA A 1 321 ? -27.488 1.413 15.128 1.00 98.56 321 ALA A CA 1
ATOM 2435 C C . ALA A 1 321 ? -27.268 2.777 14.447 1.00 98.56 321 ALA A C 1
ATOM 2437 O O . ALA A 1 321 ? -27.879 3.046 13.412 1.00 98.56 321 ALA A O 1
ATOM 2438 N N . GLN A 1 322 ? -26.371 3.623 14.972 1.00 98.62 322 GLN A N 1
ATOM 2439 C CA . GLN A 1 322 ? -26.007 4.881 14.310 1.00 98.62 322 GLN A CA 1
ATOM 2440 C C . GLN A 1 322 ? -25.178 4.654 13.043 1.00 98.62 322 GLN A C 1
ATOM 2442 O O . GLN A 1 322 ? -25.420 5.327 12.043 1.00 98.62 322 GLN A O 1
ATOM 2447 N N . LEU A 1 323 ? -24.235 3.709 13.041 1.00 98.44 323 LEU A N 1
ATOM 2448 C CA . LEU A 1 323 ? -23.456 3.385 11.838 1.00 98.44 323 LEU A CA 1
ATOM 2449 C C . LEU A 1 323 ? -24.354 2.880 10.700 1.00 98.44 323 LEU A C 1
ATOM 2451 O O . LEU A 1 323 ? -24.214 3.326 9.561 1.00 98.44 323 LEU A O 1
ATOM 2455 N N . GLU A 1 324 ? -25.313 2.004 11.005 1.00 98.44 324 GLU A N 1
ATOM 2456 C CA . GLU A 1 324 ? -26.273 1.498 10.017 1.00 98.44 324 GLU A CA 1
ATOM 2457 C C . GLU A 1 324 ? -27.223 2.610 9.544 1.00 98.44 324 GLU A C 1
ATOM 2459 O O . GLU A 1 324 ? -27.444 2.755 8.343 1.00 98.44 324 GLU A O 1
ATOM 2464 N N . LYS A 1 325 ? -27.710 3.472 10.452 1.00 98.62 325 LYS A N 1
ATOM 2465 C CA . LYS A 1 325 ? -28.523 4.647 10.090 1.00 98.62 325 LYS A CA 1
ATOM 2466 C C . LYS A 1 325 ? -27.795 5.579 9.114 1.00 98.62 325 LYS A C 1
ATOM 2468 O O . LYS A 1 325 ? -28.427 6.143 8.226 1.00 98.62 325 LYS A O 1
ATOM 2473 N N . ASN A 1 326 ? -26.480 5.725 9.262 1.00 98.31 326 ASN A N 1
ATOM 2474 C CA . ASN A 1 326 ? -25.641 6.540 8.381 1.00 98.31 326 ASN A CA 1
ATOM 2475 C C . ASN A 1 326 ? -25.078 5.756 7.183 1.00 98.31 326 ASN A C 1
ATOM 2477 O O . ASN A 1 326 ? -24.183 6.241 6.497 1.00 98.31 326 ASN A O 1
ATOM 2481 N N . SER A 1 327 ? -25.603 4.557 6.901 1.00 98.38 327 SER A N 1
ATOM 2482 C CA . SER A 1 327 ? -25.234 3.747 5.733 1.00 98.38 327 SER A CA 1
ATOM 2483 C C . SER A 1 327 ? -23.736 3.429 5.641 1.00 98.38 327 SER A C 1
ATOM 2485 O O . SER A 1 327 ? -23.177 3.354 4.546 1.00 98.38 327 SER A O 1
ATOM 2487 N N . PHE A 1 328 ? -23.078 3.201 6.783 1.00 98.31 328 PHE A N 1
ATOM 2488 C CA . PHE A 1 328 ? -21.629 2.977 6.859 1.00 98.31 328 PHE A CA 1
ATOM 2489 C C . PHE A 1 328 ? -21.126 1.894 5.889 1.00 98.31 328 PHE A C 1
ATOM 2491 O O . PHE A 1 328 ? -20.138 2.091 5.183 1.00 98.31 328 PHE A O 1
ATOM 2498 N N . ARG A 1 329 ? -21.845 0.766 5.785 1.00 98.06 329 ARG A N 1
ATOM 2499 C CA . ARG A 1 329 ? -21.505 -0.315 4.842 1.00 98.06 329 ARG A CA 1
ATOM 2500 C C . ARG A 1 329 ? -21.534 0.162 3.395 1.00 98.06 329 ARG A C 1
ATOM 2502 O O . ARG A 1 329 ? -20.619 -0.135 2.636 1.00 98.06 329 ARG A O 1
ATOM 2509 N N . SER A 1 330 ? -22.575 0.910 3.033 1.00 98.56 330 SER A N 1
ATOM 2510 C CA . SER A 1 330 ? -22.731 1.449 1.684 1.00 98.56 330 SER A CA 1
ATOM 2511 C C . SER A 1 330 ? -21.597 2.408 1.344 1.00 98.56 330 SER A C 1
ATOM 2513 O O . SER A 1 330 ? -21.061 2.326 0.247 1.00 98.56 330 SER A O 1
ATOM 2515 N N . ALA A 1 331 ? -21.197 3.275 2.278 1.00 98.50 331 ALA A N 1
ATOM 2516 C CA . ALA A 1 331 ? -20.106 4.219 2.055 1.00 98.50 331 ALA A CA 1
ATOM 2517 C C . ALA A 1 331 ? -18.789 3.504 1.706 1.00 98.50 331 ALA A C 1
ATOM 2519 O O . ALA A 1 331 ? -18.124 3.880 0.745 1.00 98.50 331 ALA A O 1
ATOM 2520 N N . LEU A 1 332 ? -18.446 2.432 2.430 1.00 98.50 332 LEU A N 1
ATOM 2521 C CA . LEU A 1 332 ? -17.243 1.641 2.148 1.00 98.50 332 LEU A CA 1
ATOM 2522 C C . LEU A 1 332 ? -17.338 0.877 0.819 1.00 98.50 332 LEU A C 1
ATOM 2524 O O . LEU A 1 332 ? -16.373 0.855 0.058 1.00 98.50 332 LEU A O 1
ATOM 2528 N N . ILE A 1 333 ? -18.492 0.272 0.519 1.00 98.81 333 ILE A N 1
ATOM 2529 C CA . ILE A 1 333 ? -18.711 -0.455 -0.743 1.00 98.81 333 ILE A CA 1
ATOM 2530 C C . ILE A 1 333 ? -18.573 0.491 -1.940 1.00 98.81 333 ILE A C 1
ATOM 2532 O O . ILE A 1 333 ? -17.869 0.178 -2.902 1.00 98.81 333 ILE A O 1
ATOM 2536 N N . GLU A 1 334 ? -19.211 1.659 -1.881 1.00 98.69 334 GLU A N 1
ATOM 2537 C CA . GLU A 1 334 ? -19.144 2.636 -2.965 1.00 98.69 334 GLU A CA 1
ATOM 2538 C C . GLU A 1 334 ? -17.756 3.279 -3.080 1.00 98.69 334 GLU A C 1
ATOM 2540 O O . GLU A 1 334 ? -17.317 3.534 -4.198 1.00 98.69 334 GLU A O 1
ATOM 2545 N N . ALA A 1 335 ? -17.016 3.456 -1.977 1.00 98.62 335 ALA A N 1
ATOM 2546 C CA . ALA A 1 335 ? -15.627 3.917 -2.025 1.00 98.62 335 ALA A CA 1
ATOM 2547 C C . ALA A 1 335 ? -14.731 2.956 -2.825 1.00 98.62 335 ALA A C 1
ATOM 2549 O O . ALA A 1 335 ? -14.008 3.397 -3.720 1.00 98.62 335 ALA A O 1
ATOM 2550 N N . VAL A 1 336 ? -14.836 1.646 -2.563 1.00 98.62 336 VAL A N 1
ATOM 2551 C CA . VAL A 1 336 ? -14.088 0.620 -3.310 1.00 98.62 336 VAL A CA 1
ATOM 2552 C C . VAL A 1 336 ? -14.480 0.641 -4.787 1.00 98.62 336 VAL A C 1
ATOM 2554 O O . VAL A 1 336 ? -13.608 0.717 -5.648 1.00 98.62 336 VAL A O 1
ATOM 2557 N N . LYS A 1 337 ? -15.784 0.645 -5.099 1.00 98.56 337 LYS A N 1
ATOM 2558 C CA . LYS A 1 337 ? -16.272 0.684 -6.489 1.00 98.56 337 LYS A CA 1
ATOM 2559 C C . LYS A 1 337 ? -15.791 1.925 -7.240 1.00 98.56 337 LYS A C 1
ATOM 2561 O O . LYS A 1 337 ? -15.353 1.809 -8.383 1.00 98.56 337 LYS A O 1
ATOM 2566 N N . ALA A 1 338 ? -15.853 3.096 -6.608 1.00 98.38 338 ALA A N 1
ATOM 2567 C CA . ALA A 1 338 ? -15.405 4.350 -7.203 1.00 98.38 338 ALA A CA 1
ATOM 2568 C C . ALA A 1 338 ? -13.893 4.338 -7.473 1.00 98.38 338 ALA A C 1
ATOM 2570 O O . ALA A 1 338 ? -13.459 4.723 -8.557 1.00 98.38 338 ALA A O 1
ATOM 2571 N N . ALA A 1 339 ? -13.089 3.845 -6.527 1.00 95.69 339 ALA A N 1
ATOM 2572 C CA . ALA A 1 339 ? -11.646 3.726 -6.709 1.00 95.69 339 ALA A CA 1
ATOM 2573 C C . ALA A 1 339 ? -11.274 2.693 -7.788 1.00 95.69 339 ALA A C 1
ATOM 2575 O O . ALA A 1 339 ? -10.372 2.942 -8.586 1.00 95.69 339 ALA A O 1
ATOM 2576 N N . THR A 1 340 ? -12.004 1.578 -7.881 1.00 95.25 340 THR A N 1
ATOM 2577 C CA . THR A 1 340 ? -11.859 0.602 -8.972 1.00 95.25 340 THR A CA 1
ATOM 2578 C C . THR A 1 340 ? -12.171 1.216 -10.332 1.00 95.25 340 THR A C 1
ATOM 2580 O O . THR A 1 340 ? -11.364 1.085 -11.251 1.00 95.25 340 THR A O 1
ATOM 2583 N N . ALA A 1 341 ? -13.292 1.930 -10.464 1.00 95.19 341 ALA A N 1
ATOM 2584 C CA . ALA A 1 341 ? -13.638 2.626 -11.703 1.00 95.19 341 ALA A CA 1
ATOM 2585 C C . ALA A 1 341 ? -12.561 3.655 -12.080 1.00 95.19 341 ALA A C 1
ATOM 2587 O O . ALA A 1 341 ? -12.123 3.710 -13.228 1.00 95.19 341 ALA A O 1
ATOM 2588 N N . ARG A 1 342 ? -12.048 4.405 -11.097 1.00 92.06 342 ARG A N 1
ATOM 2589 C CA . ARG A 1 342 ? -10.965 5.361 -11.331 1.00 92.06 342 ARG A CA 1
ATOM 2590 C C . ARG A 1 342 ? -9.661 4.686 -11.769 1.00 92.06 342 ARG A C 1
ATOM 2592 O O . ARG A 1 342 ? -8.973 5.224 -12.631 1.00 92.06 342 ARG A O 1
ATOM 2599 N N . SER A 1 343 ? -9.323 3.522 -11.212 1.00 88.50 343 SER A N 1
ATOM 2600 C CA . SER A 1 343 ? -8.164 2.723 -11.648 1.00 88.50 343 SER A CA 1
ATOM 2601 C C . SER A 1 343 ? -8.285 2.333 -13.124 1.00 88.50 343 SER A C 1
ATOM 2603 O O . SER A 1 343 ? -7.347 2.536 -13.891 1.00 88.50 343 SER A O 1
ATOM 2605 N N . GLN A 1 344 ? -9.471 1.881 -13.544 1.00 89.12 344 GLN A N 1
ATOM 2606 C CA . GLN A 1 344 ? -9.755 1.527 -14.939 1.00 89.12 344 GLN A CA 1
ATOM 2607 C C . GLN A 1 344 ? -9.656 2.727 -15.888 1.00 89.12 344 GLN A C 1
ATOM 2609 O O . GLN A 1 344 ? -9.216 2.579 -17.023 1.00 89.12 344 GLN A O 1
ATOM 2614 N N . GLU A 1 345 ? -10.073 3.918 -15.450 1.00 88.31 345 GLU A N 1
ATOM 2615 C CA . GLU A 1 345 ? -9.935 5.153 -16.233 1.00 88.31 345 GLU A CA 1
ATOM 2616 C C . GLU A 1 345 ? -8.476 5.567 -16.427 1.00 88.31 345 GLU A C 1
ATOM 2618 O O . GLU A 1 345 ? -8.129 6.051 -17.497 1.00 88.31 345 GLU A O 1
ATOM 2623 N N . LEU A 1 346 ? -7.631 5.394 -15.405 1.00 79.06 346 LEU A N 1
ATOM 2624 C CA . LEU A 1 346 ? -6.211 5.758 -15.459 1.00 79.06 346 LEU A CA 1
ATOM 2625 C C . LEU A 1 346 ? -5.374 4.813 -16.330 1.00 79.06 346 LEU A C 1
ATOM 2627 O O . LEU A 1 346 ? -4.294 5.203 -16.761 1.00 79.06 346 LEU A O 1
ATOM 2631 N N . GLY A 1 347 ? -5.841 3.580 -16.544 1.00 74.12 347 GLY A N 1
ATOM 2632 C CA . GLY A 1 347 ? -5.180 2.595 -17.404 1.00 74.12 347 GLY A CA 1
ATOM 2633 C C . GLY A 1 347 ? -5.525 2.703 -18.894 1.00 74.12 347 GLY A C 1
ATOM 2634 O O . GLY A 1 347 ? -5.031 1.893 -19.676 1.00 74.12 347 GLY A O 1
ATOM 2635 N N . LYS A 1 348 ? -6.386 3.651 -19.287 1.00 72.38 348 LYS A N 1
ATOM 2636 C CA . LYS A 1 348 ? -6.734 3.947 -20.688 1.00 72.38 348 LYS A CA 1
ATOM 2637 C C . LYS A 1 348 ? -5.879 5.075 -21.245 1.00 72.38 348 LYS A C 1
ATOM 2639 O O . LYS A 1 348 ? -5.536 4.979 -22.442 1.00 72.38 348 LYS A O 1
#

Sequence (348 aa):
INPACPKTVKSSGLIWQTTAAKIIPEIEKMLAKDCTVFKIKIGRQSLREDIELFRQIIRLPLAPNSIVLDGNRCWEQEQLKQFVGQVDPNYILYFEEPLRDLGLYAKIDLLDSIRFAVDESFFEQKYSVLTTADNNEVFVQAQDVVFLAIKPQIFSAIAQELASVADEARVPLVISIMAGVSIYQLEAAFPRLPVIRAMPNTPATVGAGVTAVSGGAYIQPKHQETAREIFAAVGEVVEVSESLMDAVTGLSGSGPAYVALMVEALADGGVASGLPRPIAQQLALETVLGTAKLLKESKLHPAELKDRVTSPGGTTIAGIAQLEKNSFRSALIEAVKAATARSQELGK

pLDDT: mean 83.31, std 17.15, range [21.89, 98.81]

Foldseek 3Di:
DDDDDDDFDPPCDAQPDAALVRVVVVVVVSVVVVRQAYEDEDQPDDLVRRLVSQVSNVVPPHDFLRYEYEQVQRDDPVSVVVSLVRHDCRNHVAYENNHVDPVCVVVNVPPPPHHYDPPPRCCCRVVVDDDDPQLCCQVLPDQAEDEAPDEPVCVVVSLVSNQVNLPPPGAHEYEYQYFLQAPVNVCVSRPLHKYKYKHWAPQLVVLAIEIEIEIDPNDDPVSVVVVQVVSNSRHHYHYDHRVCVLLCCLPRHCPVVVLVVQLVVQLVVVVVVPDDSVVSSVCSVCVSVVLVVCCVVVVDDPVVVLVVVDDVVDPSVVVVVVCVVVVVVVVSVVSSVVSSVVSNVSND

Radius of gyration: 25.91 Å; Cα contacts (8 Å, |Δi|>4): 468; chains: 1; bounding box: 74×56×54 Å

Secondary structure (DSSP, 8-state):
----S--SS--S-EE--SSHHHHHHHHHHHHTTT---EEEE-SSS-HHHHHHHHHHHTTSSPPTT-EEEE-TT-B-HHHHHHHHTTS-GGGEEEEES-BS-GGGGGG-TTSTT-EEES-HHHHHHHH-----S-HHHHHHH-SSEEEE-S-GGGHHHHHHHHTTTTTSS---EEEE--TT--HHHHHHHSTTS-EEEEE--GGGGGT-EEEEEEE-TT--HHHHHHHHHHHHTTEEEEE--GGGHHHHIIIIITHHHHHHHHHHHHHHHHHHTT--HHHHHHHHHHHHHHHHHHHHHH---HHHHHHHT--TTSHHHHHHHHHHHTTHHHHHHHHHHHHHHHHHHHT-